Protein AF-A0A955QGV1-F1 (afdb_monomer)

Nearest PDB structures (foldseek):
  3va9-assembly1_A  TM=8.947E-01  e=7.843E-03  Rhodopseudomonas palustris CGA009
  8to0-assembly1_F  TM=2.817E-01  e=9.778E-01  Mus musculus
  8to0-assembly1_z3  TM=2.304E-01  e=1.137E+00  Mus musculus
  8to0-assembly1_E  TM=3.530E-01  e=5.137E+00  Mus musculus
  8snb-assembly1_8F  TM=2.969E-01  e=8.491E+00  Strongylocentrotus purpuratus

Structure (mmCIF, N/CA/C/O backbone):
data_AF-A0A955QGV1-F1
#
_entry.id   AF-A0A955QGV1-F1
#
loop_
_atom_site.group_PDB
_atom_site.id
_atom_site.type_symbol
_atom_site.label_atom_id
_atom_site.label_alt_id
_atom_site.label_comp_id
_atom_site.label_asym_id
_atom_site.label_entity_id
_atom_site.label_seq_id
_atom_site.pdbx_PDB_ins_code
_atom_site.Cartn_x
_atom_site.Cartn_y
_atom_site.Cartn_z
_atom_site.occupancy
_atom_site.B_iso_or_equiv
_atom_site.auth_seq_id
_atom_site.auth_comp_id
_atom_site.auth_asym_id
_atom_site.auth_atom_id
_atom_site.pdbx_PDB_model_num
ATOM 1 N N . ALA A 1 1 ? 1.843 -9.728 0.832 1.00 78.94 1 ALA A N 1
ATOM 2 C CA . ALA A 1 1 ? 1.983 -9.084 2.154 1.00 78.94 1 ALA A CA 1
ATOM 3 C C . ALA A 1 1 ? 0.860 -8.073 2.409 1.00 78.94 1 ALA A C 1
ATOM 5 O O . ALA A 1 1 ? 0.131 -8.266 3.372 1.00 78.94 1 ALA A O 1
ATOM 6 N N . SER A 1 2 ? 0.628 -7.082 1.535 1.00 84.12 2 SER A N 1
ATOM 7 C CA . SER A 1 2 ? -0.464 -6.095 1.687 1.00 84.12 2 SER A CA 1
ATOM 8 C C . SER A 1 2 ? -1.859 -6.716 1.843 1.00 84.12 2 SER A C 1
ATOM 10 O O . SER A 1 2 ? -2.590 -6.385 2.773 1.00 84.12 2 SER A O 1
ATOM 12 N N . ALA A 1 3 ? -2.208 -7.696 1.001 1.00 88.38 3 ALA A N 1
ATOM 13 C CA . ALA A 1 3 ? -3.493 -8.398 1.098 1.00 88.38 3 ALA A CA 1
ATOM 14 C C . ALA A 1 3 ? -3.674 -9.148 2.434 1.00 88.38 3 ALA A C 1
ATOM 16 O O . ALA A 1 3 ? -4.762 -9.161 3.006 1.00 88.38 3 ALA A O 1
ATOM 17 N N . GLU A 1 4 ? -2.602 -9.749 2.958 1.00 90.19 4 GLU A N 1
ATOM 18 C CA . GLU A 1 4 ? -2.628 -10.417 4.261 1.00 90.19 4 GLU A CA 1
ATOM 19 C C . GLU A 1 4 ? -2.766 -9.406 5.402 1.00 90.19 4 GLU A C 1
ATOM 21 O O . GLU A 1 4 ? -3.564 -9.626 6.309 1.00 90.19 4 GLU A O 1
ATOM 26 N N . PHE A 1 5 ? -2.060 -8.275 5.328 1.00 92.50 5 PHE A N 1
ATOM 27 C CA . PHE A 1 5 ? -2.192 -7.179 6.287 1.00 92.50 5 PHE A CA 1
ATOM 28 C C . PHE A 1 5 ? -3.640 -6.696 6.365 1.00 92.50 5 PHE A C 1
ATOM 30 O O . PHE A 1 5 ? -4.223 -6.641 7.447 1.00 92.50 5 PHE A O 1
ATOM 37 N N . MET A 1 6 ? -4.260 -6.451 5.211 1.00 95.06 6 MET A N 1
ATOM 38 C CA . MET A 1 6 ? -5.657 -6.033 5.133 1.00 95.06 6 MET A CA 1
ATOM 39 C C . MET A 1 6 ? -6.623 -7.085 5.675 1.00 95.06 6 MET A C 1
ATOM 41 O O . MET A 1 6 ? -7.583 -6.731 6.357 1.00 95.06 6 MET A O 1
ATOM 45 N N . ARG A 1 7 ? -6.361 -8.374 5.432 1.00 96.69 7 ARG A N 1
ATOM 46 C CA . ARG A 1 7 ? -7.146 -9.465 6.024 1.00 96.69 7 ARG A CA 1
ATOM 47 C C . ARG A 1 7 ? -7.083 -9.437 7.552 1.00 96.69 7 ARG A C 1
ATOM 49 O O . ARG A 1 7 ? -8.121 -9.537 8.190 1.00 96.69 7 ARG A O 1
ATOM 56 N N . LEU A 1 8 ? -5.902 -9.225 8.134 1.00 96.62 8 LEU A N 1
ATOM 57 C CA . LEU A 1 8 ? -5.743 -9.125 9.589 1.00 96.62 8 LEU A CA 1
ATOM 58 C C . LEU A 1 8 ? -6.475 -7.905 10.168 1.00 96.62 8 LEU A C 1
ATOM 60 O O . LEU A 1 8 ? -7.110 -8.016 11.212 1.00 96.62 8 LEU A O 1
ATOM 64 N N . VAL A 1 9 ? -6.445 -6.753 9.489 1.00 96.25 9 VAL A N 1
ATOM 65 C CA . VAL A 1 9 ? -7.228 -5.573 9.908 1.00 96.25 9 VAL A CA 1
ATOM 66 C C . VAL A 1 9 ? -8.735 -5.867 9.862 1.00 96.25 9 VAL A C 1
ATOM 68 O O . VAL A 1 9 ? -9.476 -5.461 10.757 1.00 96.25 9 VAL A O 1
ATOM 71 N N . VAL A 1 10 ? -9.200 -6.619 8.862 1.00 96.00 10 VAL A N 1
ATOM 72 C CA . VAL A 1 10 ? -10.597 -7.075 8.788 1.00 96.00 10 VAL A CA 1
ATOM 73 C C . VAL A 1 10 ? -10.930 -8.052 9.918 1.00 96.00 10 VAL A C 1
ATOM 75 O O . VAL A 1 10 ? -12.001 -7.927 10.511 1.00 96.00 10 VAL A O 1
ATOM 78 N N . ASP A 1 11 ? -10.031 -8.974 10.263 1.00 96.38 11 ASP A N 1
ATOM 79 C CA . ASP A 1 11 ? -10.205 -9.903 11.390 1.00 96.38 11 ASP A CA 1
ATOM 80 C C . ASP A 1 11 ? -10.347 -9.143 12.728 1.00 96.38 11 ASP A C 1
ATOM 82 O O . ASP A 1 11 ? -11.159 -9.526 13.574 1.00 96.38 11 ASP A O 1
ATOM 86 N N . LEU A 1 12 ? -9.641 -8.013 12.898 1.00 96.00 12 LEU A N 1
ATOM 87 C CA . LEU A 1 12 ? -9.836 -7.109 14.040 1.00 96.00 12 LEU A CA 1
ATOM 88 C C . LEU A 1 12 ? -11.245 -6.487 14.049 1.00 96.00 12 LEU A C 1
ATOM 90 O O . LEU A 1 12 ? -11.947 -6.529 15.058 1.00 96.00 12 LEU A O 1
ATOM 94 N N . GLU A 1 13 ? -11.693 -5.902 12.938 1.00 94.19 13 GLU A N 1
ATOM 95 C CA . GLU A 1 13 ? -13.007 -5.243 12.879 1.00 94.19 13 GLU A CA 1
ATOM 96 C C . GLU A 1 13 ? -14.161 -6.243 13.055 1.00 94.19 13 GLU A C 1
ATOM 98 O O . GLU A 1 13 ? -15.102 -5.999 13.815 1.00 94.19 13 GLU A O 1
ATOM 103 N N . THR A 1 14 ? -14.086 -7.380 12.365 1.00 93.56 14 THR A N 1
ATOM 104 C CA . THR A 1 14 ? -15.134 -8.408 12.373 1.00 93.56 14 THR A CA 1
ATOM 105 C C . THR A 1 14 ? -15.192 -9.157 13.699 1.00 93.56 14 THR A C 1
ATOM 107 O O . THR A 1 14 ? -16.289 -9.345 14.226 1.00 93.56 14 THR A O 1
ATOM 110 N N . GLY A 1 15 ? -14.043 -9.509 14.288 1.00 95.81 15 GLY A N 1
ATOM 111 C CA . GLY A 1 15 ? -13.985 -10.129 15.612 1.00 95.81 15 GLY A CA 1
ATOM 112 C C . GLY A 1 15 ? -14.560 -9.225 16.703 1.00 95.81 15 GLY A C 1
ATOM 113 O O . GLY A 1 15 ? -15.372 -9.665 17.517 1.00 95.81 15 GLY A O 1
ATOM 114 N N . PHE A 1 16 ? -14.224 -7.931 16.662 1.00 96.62 16 PHE A N 1
ATOM 115 C CA . PHE A 1 16 ? -14.800 -6.936 17.566 1.00 96.62 16 PHE A CA 1
ATOM 116 C C . PHE A 1 16 ? -16.327 -6.861 17.439 1.00 96.62 16 PHE A C 1
ATOM 118 O O . PHE A 1 16 ? -17.032 -7.028 18.432 1.00 96.62 16 PHE A O 1
ATOM 125 N N . ARG A 1 17 ? -16.858 -6.667 16.224 1.00 95.44 17 ARG A N 1
ATOM 126 C CA . ARG A 1 17 ? -18.314 -6.580 16.009 1.00 95.44 17 ARG A CA 1
ATOM 127 C C . ARG A 1 17 ? -19.035 -7.859 16.425 1.00 95.44 17 ARG A C 1
ATOM 129 O O . ARG A 1 17 ? -20.074 -7.779 17.073 1.00 95.44 17 ARG A O 1
ATOM 136 N N . GLY A 1 18 ? -18.480 -9.025 16.093 1.00 95.88 18 GLY A N 1
ATOM 137 C CA . GLY A 1 18 ? -19.035 -10.315 16.499 1.00 95.88 18 GLY A CA 1
ATOM 138 C C . GLY A 1 18 ? -19.136 -10.442 18.018 1.00 95.88 18 GLY A C 1
ATOM 139 O O . GLY A 1 18 ? -20.173 -10.861 18.531 1.00 95.88 18 GLY A O 1
ATOM 140 N N . PHE A 1 19 ? -18.103 -10.012 18.746 1.00 97.75 19 PHE A N 1
ATOM 141 C CA . PHE A 1 19 ? -18.115 -9.996 20.207 1.00 97.75 19 PHE A CA 1
ATOM 142 C C . PHE A 1 19 ? -19.136 -9.008 20.776 1.00 97.75 19 PHE A C 1
ATOM 144 O O . PHE A 1 19 ? -19.919 -9.398 21.636 1.00 97.75 19 PHE A O 1
ATOM 151 N N . VAL A 1 20 ? -19.187 -7.768 20.281 1.00 96.44 20 VAL A N 1
ATOM 152 C CA . VAL A 1 20 ? -20.149 -6.762 20.770 1.00 96.44 20 VAL A CA 1
ATOM 153 C C . VAL A 1 20 ? -21.596 -7.222 20.561 1.00 96.44 20 VAL A C 1
ATOM 155 O O . VAL A 1 20 ? -22.419 -7.081 21.462 1.00 96.44 20 VAL A O 1
ATOM 158 N N . LEU A 1 21 ? -21.902 -7.826 19.407 1.00 94.69 21 LEU A N 1
ATOM 159 C CA . LEU A 1 21 ? -23.256 -8.276 19.066 1.00 94.69 21 LEU A CA 1
ATOM 160 C C . LEU A 1 21 ? -23.708 -9.509 19.855 1.00 94.69 21 LEU A C 1
ATOM 162 O O . LEU A 1 21 ? -24.879 -9.624 20.206 1.00 94.69 21 LEU A O 1
ATOM 166 N N . THR A 1 22 ? -22.803 -10.454 20.103 1.00 95.00 22 THR A N 1
ATOM 167 C CA . THR A 1 22 ? -23.165 -11.764 20.674 1.00 95.00 22 THR A CA 1
ATOM 168 C C . THR A 1 22 ? -22.794 -11.911 22.143 1.00 95.00 22 THR A C 1
ATOM 170 O O . THR A 1 22 ? -23.269 -12.835 22.799 1.00 95.00 22 THR A O 1
ATOM 173 N N . LYS A 1 23 ? -21.900 -11.052 22.650 1.00 93.75 23 LYS A N 1
ATOM 174 C CA . LYS A 1 23 ? -21.210 -11.181 23.945 1.00 93.75 23 LYS A CA 1
ATOM 175 C C . LYS A 1 23 ? -20.450 -12.507 24.111 1.00 93.75 23 LYS A C 1
ATOM 177 O O . LYS A 1 23 ? -20.028 -12.853 25.211 1.00 93.75 23 LYS A O 1
ATOM 182 N N . GLY A 1 24 ? -20.254 -13.251 23.019 1.00 93.69 24 GLY A N 1
ATOM 183 C CA . GLY A 1 24 ? -19.582 -14.542 23.009 1.00 93.69 24 GLY A CA 1
ATOM 184 C C . GLY A 1 24 ? -18.062 -14.379 22.908 1.00 93.69 24 GLY A C 1
ATOM 185 O O . GLY A 1 24 ? -17.581 -13.889 21.882 1.00 93.69 24 GLY A O 1
ATOM 186 N N . PRO A 1 25 ? -17.266 -14.811 23.902 1.00 92.75 25 PRO A N 1
ATOM 187 C CA . PRO A 1 25 ? -15.810 -14.645 23.884 1.00 92.75 25 PRO A CA 1
ATOM 188 C C . PRO A 1 25 ? -15.125 -15.380 22.721 1.00 92.75 25 PRO A C 1
ATOM 190 O O . PRO A 1 25 ? -14.043 -14.979 22.299 1.00 92.75 25 PRO A O 1
ATOM 193 N N . GLN A 1 26 ? -15.758 -16.404 22.141 1.00 94.75 26 GLN A N 1
ATOM 194 C CA . GLN A 1 26 ? -15.264 -17.093 20.947 1.00 94.75 26 GLN A CA 1
ATOM 195 C C . GLN A 1 26 ? -15.109 -16.163 19.734 1.00 94.75 26 GLN A C 1
ATOM 197 O O . GLN A 1 26 ? -14.217 -16.368 18.915 1.00 94.75 26 GLN A O 1
ATOM 202 N N . PHE A 1 27 ? -15.914 -15.100 19.640 1.00 93.94 27 PHE A N 1
ATOM 203 C CA . PHE A 1 27 ? -15.815 -14.132 18.546 1.00 93.94 27 PHE A CA 1
ATOM 204 C C . PHE A 1 27 ? -14.587 -13.215 18.668 1.00 93.94 27 PHE A C 1
ATOM 206 O O . PHE A 1 27 ? -14.198 -12.590 17.685 1.00 93.94 27 PHE A O 1
ATOM 213 N N . LEU A 1 28 ? -13.912 -13.190 19.827 1.00 96.62 28 LEU A N 1
ATOM 214 C CA . LEU A 1 28 ? -12.640 -12.482 20.003 1.00 96.62 28 LEU A CA 1
ATOM 215 C C . LEU A 1 28 ? -11.420 -13.271 19.513 1.00 96.62 28 LEU A C 1
ATOM 217 O O . LEU A 1 28 ? -10.345 -12.686 19.405 1.00 96.62 28 LEU A O 1
ATOM 221 N N . GLN A 1 29 ? -11.547 -14.560 19.184 1.00 96.00 29 GLN A N 1
ATOM 222 C CA . GLN A 1 29 ? -10.430 -15.355 18.659 1.00 96.00 29 GLN A CA 1
ATOM 223 C C . GLN A 1 29 ? -9.744 -14.723 17.429 1.00 96.00 29 GLN A C 1
ATOM 225 O O . GLN A 1 29 ? -8.523 -14.550 17.479 1.00 96.00 29 GLN A O 1
ATOM 230 N N . PRO A 1 30 ? -10.463 -14.328 16.352 1.00 94.81 30 PRO A N 1
ATOM 231 C CA . PRO A 1 30 ? -9.835 -13.663 15.207 1.00 94.81 30 PRO A CA 1
ATOM 232 C C . PRO A 1 30 ? -9.177 -12.332 15.595 1.00 94.81 30 PRO A C 1
ATOM 234 O O . PRO A 1 30 ? -8.057 -12.060 15.166 1.00 94.81 30 PRO A O 1
ATOM 237 N N . TYR A 1 31 ? -9.809 -11.554 16.480 1.00 96.44 31 TYR A N 1
ATOM 238 C CA . TYR A 1 31 ? -9.256 -10.294 16.983 1.00 96.44 31 TYR A CA 1
ATOM 239 C C . TYR A 1 31 ? -7.911 -10.510 17.697 1.00 96.44 31 TYR A C 1
ATOM 241 O O . TYR A 1 31 ? -6.905 -9.879 17.373 1.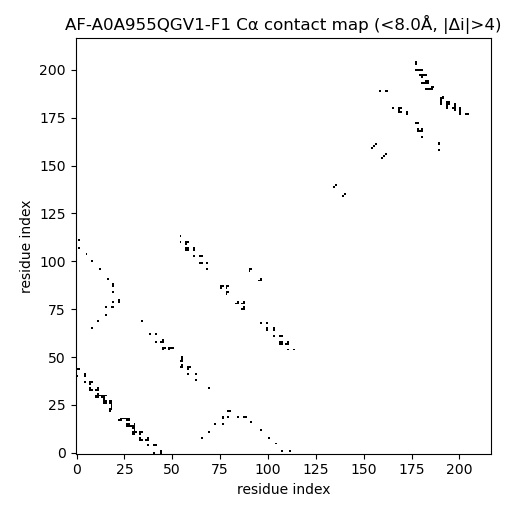00 96.44 31 TYR A O 1
ATOM 249 N N . GLN A 1 32 ? -7.868 -11.452 18.641 1.00 96.19 32 GLN A N 1
ATOM 250 C CA . GLN A 1 32 ? -6.671 -11.766 19.423 1.00 96.19 32 GLN A CA 1
ATOM 251 C C . GLN A 1 32 ? -5.546 -12.332 18.549 1.00 96.19 32 GLN A C 1
ATOM 253 O O . GLN A 1 32 ? -4.389 -11.939 18.702 1.00 96.19 32 GLN A O 1
ATOM 258 N N . ALA A 1 33 ? -5.881 -13.212 17.601 1.00 95.00 33 ALA A N 1
ATOM 259 C CA . ALA A 1 33 ? -4.913 -13.783 16.669 1.00 95.00 33 ALA A CA 1
ATOM 260 C C . ALA A 1 33 ? -4.315 -12.726 15.723 1.00 95.00 33 ALA A C 1
ATOM 262 O O . ALA A 1 33 ? -3.128 -12.798 15.387 1.00 95.00 33 ALA A O 1
ATOM 263 N N . ALA A 1 34 ? -5.112 -11.737 15.307 1.00 95.88 34 ALA A N 1
ATOM 264 C CA . ALA A 1 34 ? -4.676 -10.678 14.404 1.00 95.88 34 ALA A CA 1
ATOM 265 C C . ALA A 1 34 ? -3.832 -9.598 15.096 1.00 95.88 34 ALA A C 1
ATOM 267 O O . ALA A 1 34 ? -2.902 -9.074 14.481 1.00 95.88 34 ALA A O 1
ATOM 268 N N . LYS A 1 35 ? -4.097 -9.309 16.377 1.00 94.81 35 LYS A N 1
ATOM 269 C CA . LYS A 1 35 ? -3.519 -8.186 17.137 1.00 94.81 35 LYS A CA 1
ATOM 270 C C . LYS A 1 35 ? -1.996 -8.067 17.035 1.00 94.81 35 LYS A C 1
ATOM 272 O O . LYS A 1 35 ? -1.465 -6.999 16.749 1.00 94.81 35 LYS A O 1
ATOM 277 N N . HIS A 1 36 ? -1.278 -9.167 17.244 1.00 93.75 36 HIS A N 1
ATOM 278 C CA . HIS A 1 36 ? 0.185 -9.161 17.156 1.00 93.75 36 HIS A CA 1
ATOM 279 C C . HIS A 1 36 ? 0.687 -9.288 15.717 1.00 93.75 36 HIS A C 1
ATOM 281 O O . HIS A 1 36 ? 1.666 -8.641 15.341 1.00 93.75 36 HIS A O 1
ATOM 287 N N . ARG A 1 37 ? -0.000 -10.089 14.895 1.00 95.69 37 ARG A N 1
ATOM 288 C CA . ARG A 1 37 ? 0.407 -10.360 13.512 1.00 95.69 37 ARG A CA 1
ATOM 289 C C . ARG A 1 37 ? 0.327 -9.116 12.635 1.00 95.69 37 ARG A C 1
ATOM 291 O O . ARG A 1 37 ? 1.224 -8.902 11.827 1.00 95.69 37 ARG A O 1
ATOM 298 N N . VAL A 1 38 ? -0.698 -8.280 12.812 1.00 95.94 38 VAL A N 1
ATOM 299 C CA . VAL A 1 38 ? -0.868 -7.061 12.008 1.00 95.94 38 VAL A CA 1
ATOM 300 C C . VAL A 1 38 ? 0.275 -6.072 12.253 1.00 95.94 38 VAL A C 1
ATOM 302 O O . VAL A 1 38 ? 0.811 -5.503 11.306 1.00 95.94 38 VAL A O 1
ATOM 305 N N . LEU A 1 39 ? 0.726 -5.934 13.506 1.00 95.56 39 LEU A N 1
ATOM 306 C CA . LEU A 1 39 ? 1.837 -5.050 13.865 1.00 95.56 39 LEU A CA 1
ATOM 307 C C . LEU A 1 39 ? 3.171 -5.572 13.323 1.00 95.56 39 LEU A C 1
ATOM 309 O O . LEU A 1 39 ? 3.960 -4.800 12.777 1.00 95.56 39 LEU A O 1
ATOM 313 N N . GLN A 1 40 ? 3.411 -6.882 13.436 1.00 95.50 40 GLN A N 1
ATOM 314 C CA . GLN A 1 40 ? 4.601 -7.526 12.875 1.00 95.50 40 GLN A CA 1
ATOM 315 C C . GLN A 1 40 ? 4.661 -7.351 11.357 1.00 95.50 40 GLN A C 1
ATOM 317 O O . GLN A 1 40 ? 5.667 -6.876 10.835 1.00 95.50 40 GLN A O 1
ATOM 322 N N . LEU A 1 41 ? 3.566 -7.659 10.660 1.00 92.50 41 LEU A N 1
ATOM 323 C CA . LEU A 1 41 ? 3.498 -7.549 9.209 1.00 92.50 41 LEU A CA 1
ATOM 324 C C . LEU A 1 41 ? 3.609 -6.094 8.735 1.00 92.50 41 LEU A C 1
ATOM 326 O O . LEU A 1 41 ? 4.308 -5.831 7.761 1.00 92.50 41 LEU A O 1
ATOM 330 N N . GLY A 1 42 ? 3.000 -5.143 9.451 1.00 92.25 42 GLY A N 1
ATOM 331 C CA . GLY A 1 42 ? 3.167 -3.713 9.176 1.00 92.25 42 GLY A CA 1
ATOM 332 C C . GLY A 1 42 ? 4.623 -3.253 9.318 1.00 92.25 42 GLY A C 1
ATOM 333 O O . GLY A 1 42 ? 5.121 -2.507 8.480 1.00 92.25 42 GLY A O 1
ATOM 334 N N . ASN A 1 43 ? 5.349 -3.750 10.327 1.00 94.88 43 ASN A N 1
ATOM 335 C CA . ASN A 1 43 ? 6.776 -3.454 10.484 1.00 94.88 43 ASN A CA 1
ATOM 336 C C . ASN A 1 43 ? 7.616 -4.063 9.354 1.00 94.88 43 ASN A C 1
ATOM 338 O O . ASN A 1 43 ? 8.526 -3.402 8.854 1.00 94.88 43 ASN A O 1
ATOM 342 N N . SER A 1 44 ? 7.303 -5.289 8.927 1.00 90.19 44 SER A N 1
ATOM 343 C CA . SER A 1 44 ? 7.959 -5.924 7.780 1.00 90.19 44 SER A CA 1
ATOM 344 C C . SER A 1 44 ? 7.723 -5.147 6.484 1.00 90.19 44 SER A C 1
ATOM 346 O O . SER A 1 44 ? 8.679 -4.893 5.754 1.00 90.19 44 SER A O 1
ATOM 348 N N . LEU A 1 45 ? 6.483 -4.720 6.223 1.00 87.94 45 LEU A N 1
ATOM 349 C CA . LEU A 1 45 ? 6.134 -3.891 5.067 1.00 87.94 45 LEU A CA 1
ATOM 350 C C . LEU A 1 45 ? 6.873 -2.549 5.100 1.00 87.94 45 LEU A C 1
ATOM 352 O O . LEU A 1 45 ? 7.503 -2.182 4.114 1.00 87.94 45 LEU A O 1
ATOM 356 N N . LYS A 1 46 ? 6.902 -1.866 6.252 1.00 90.00 46 LYS A N 1
ATOM 357 C CA . LYS A 1 46 ? 7.650 -0.610 6.424 1.00 90.00 46 LYS A CA 1
ATOM 358 C C . LYS A 1 46 ? 9.147 -0.782 6.161 1.00 90.00 46 LYS A C 1
ATOM 360 O O . LYS A 1 46 ? 9.764 0.072 5.534 1.00 90.00 46 LYS A O 1
ATOM 365 N N . HIS A 1 47 ? 9.737 -1.878 6.639 1.00 87.38 47 HIS A N 1
ATOM 366 C CA . HIS A 1 47 ? 11.153 -2.168 6.421 1.00 87.38 47 HIS A CA 1
ATOM 367 C C . HIS A 1 47 ? 11.462 -2.478 4.948 1.00 87.38 47 HIS A C 1
ATOM 369 O O . HIS A 1 47 ? 12.530 -2.108 4.463 1.00 87.38 47 HIS A O 1
ATOM 375 N N . LEU A 1 48 ? 10.543 -3.132 4.228 1.00 85.62 48 LEU A N 1
ATOM 376 C CA . LEU A 1 48 ? 10.699 -3.427 2.800 1.00 85.62 48 LEU A CA 1
ATOM 377 C C . LEU A 1 48 ? 10.810 -2.148 1.959 1.00 85.62 48 LEU A C 1
ATOM 379 O O . LEU A 1 48 ? 11.563 -2.112 0.992 1.00 85.62 48 LEU A O 1
ATOM 383 N N . VAL A 1 49 ? 10.113 -1.090 2.372 1.00 86.81 49 VAL A N 1
ATOM 384 C CA . VAL A 1 49 ? 10.053 0.195 1.661 1.00 86.81 49 VAL A CA 1
ATOM 385 C C . VAL A 1 49 ? 10.905 1.286 2.312 1.00 86.81 49 VAL A C 1
ATOM 387 O O . VAL A 1 49 ? 10.698 2.470 2.057 1.00 86.81 49 VAL A O 1
ATOM 390 N N . LYS A 1 50 ? 11.867 0.917 3.168 1.00 87.12 50 LYS A N 1
ATOM 391 C CA . LYS A 1 50 ? 12.651 1.866 3.981 1.00 87.12 50 LYS A CA 1
ATOM 392 C C . LYS A 1 50 ? 13.333 2.974 3.162 1.00 87.12 50 LYS A C 1
ATOM 394 O O . LYS A 1 50 ? 13.442 4.098 3.645 1.00 87.12 50 LYS A O 1
ATOM 399 N N . ASP A 1 51 ? 13.738 2.660 1.931 1.00 83.50 51 ASP A N 1
ATOM 400 C CA . ASP A 1 51 ? 14.455 3.565 1.026 1.00 83.50 51 ASP A CA 1
ATOM 401 C C . ASP A 1 51 ? 13.502 4.341 0.088 1.00 83.50 51 ASP A C 1
ATOM 403 O O . ASP A 1 51 ? 13.932 5.226 -0.650 1.00 83.50 51 ASP A O 1
ATOM 407 N N . VAL A 1 52 ? 12.195 4.048 0.130 1.00 84.44 52 VAL A N 1
ATOM 408 C CA . VAL A 1 52 ? 11.154 4.688 -0.686 1.00 84.44 52 VAL A CA 1
ATOM 409 C C . VAL A 1 52 ? 10.301 5.587 0.208 1.00 84.44 52 VAL A C 1
ATOM 411 O O . VAL A 1 52 ? 9.294 5.171 0.779 1.00 84.44 52 VAL A O 1
ATOM 414 N N . GLU A 1 53 ? 10.719 6.848 0.337 1.00 90.50 53 GLU A N 1
ATOM 415 C CA . GLU A 1 53 ? 10.165 7.815 1.299 1.00 90.50 53 GLU A CA 1
ATOM 416 C C . GLU A 1 53 ? 8.625 7.921 1.294 1.00 90.50 53 GLU A C 1
ATOM 418 O O . GLU A 1 53 ? 8.038 7.802 2.375 1.00 90.50 53 GLU A O 1
ATOM 423 N N . PRO A 1 54 ? 7.942 8.035 0.132 1.00 88.38 54 PRO A N 1
ATOM 424 C CA . PRO A 1 54 ? 6.481 8.108 0.099 1.00 88.38 54 PRO A CA 1
ATOM 425 C C . PRO A 1 54 ? 5.793 6.830 0.606 1.00 88.38 54 PRO A C 1
ATOM 427 O O . PRO A 1 54 ? 4.824 6.918 1.359 1.00 88.38 54 PRO A O 1
ATOM 430 N N . GLN A 1 55 ? 6.310 5.646 0.253 1.00 86.31 55 GLN A N 1
ATOM 431 C CA . GLN A 1 55 ? 5.755 4.360 0.701 1.00 86.31 55 GLN A CA 1
ATOM 432 C C . GLN A 1 55 ? 5.986 4.146 2.197 1.00 86.31 55 GLN A C 1
ATOM 434 O O . GLN A 1 55 ? 5.099 3.660 2.901 1.00 86.31 55 GLN A O 1
ATOM 439 N N . ARG A 1 56 ? 7.156 4.553 2.706 1.00 91.44 56 ARG A N 1
ATOM 440 C CA . ARG A 1 56 ? 7.466 4.499 4.138 1.00 91.44 56 ARG A CA 1
ATOM 441 C C . ARG A 1 56 ? 6.495 5.357 4.949 1.00 91.44 56 ARG A C 1
ATOM 443 O O . ARG A 1 56 ? 5.943 4.857 5.924 1.00 91.44 56 ARG A O 1
ATOM 450 N N . LYS A 1 57 ? 6.237 6.600 4.522 1.00 93.12 57 LYS A N 1
ATOM 451 C CA . LYS A 1 57 ? 5.262 7.498 5.167 1.00 93.12 57 LYS A CA 1
ATOM 452 C C . LYS A 1 57 ? 3.835 6.955 5.136 1.00 93.12 57 LYS A C 1
ATOM 454 O O . LYS A 1 57 ? 3.144 7.020 6.149 1.00 93.12 57 LYS A O 1
ATOM 459 N N . LEU A 1 58 ? 3.396 6.407 3.998 1.00 91.81 58 LEU A N 1
ATOM 460 C CA . LEU A 1 58 ? 2.086 5.753 3.896 1.00 91.81 58 LEU A CA 1
ATOM 461 C C . LEU A 1 58 ? 1.969 4.617 4.915 1.00 91.81 58 LEU A C 1
ATOM 463 O O . LEU A 1 58 ? 0.989 4.543 5.651 1.00 91.81 58 LEU A O 1
ATOM 467 N N . MET A 1 59 ? 2.995 3.770 5.012 1.00 94.12 59 MET A N 1
ATOM 468 C CA . MET A 1 59 ? 2.975 2.663 5.959 1.00 94.12 59 MET A CA 1
ATOM 469 C C . MET A 1 59 ? 3.031 3.135 7.422 1.00 94.12 59 MET A C 1
ATOM 471 O O . MET A 1 59 ? 2.348 2.558 8.263 1.00 94.12 59 MET A O 1
ATOM 475 N N . GLU A 1 60 ? 3.785 4.192 7.740 1.00 95.75 60 GLU A N 1
ATOM 476 C CA . GLU A 1 60 ? 3.782 4.822 9.071 1.00 95.75 60 GLU A CA 1
ATOM 477 C C . GLU A 1 60 ? 2.371 5.302 9.458 1.00 95.75 60 GLU A C 1
ATOM 479 O O . GLU A 1 60 ? 1.865 4.909 10.511 1.00 95.75 60 GLU A O 1
ATOM 484 N N . SER A 1 61 ? 1.691 6.033 8.568 1.00 96.69 61 SER A N 1
ATOM 485 C CA . SER A 1 61 ? 0.304 6.488 8.769 1.00 96.69 61 SER A CA 1
ATOM 486 C C . SER A 1 61 ? -0.669 5.323 8.988 1.00 96.69 61 SER A C 1
ATOM 488 O O . SER A 1 61 ? -1.440 5.308 9.953 1.00 96.69 61 SER A O 1
ATOM 490 N N . VAL A 1 62 ? -0.602 4.290 8.145 1.00 96.38 62 VAL A N 1
ATOM 491 C CA . VAL A 1 62 ? -1.453 3.102 8.287 1.00 96.38 62 VAL A CA 1
ATOM 492 C C . VAL A 1 62 ? -1.211 2.405 9.628 1.00 96.38 62 VAL A C 1
ATOM 494 O O . VAL A 1 62 ? -2.171 1.997 10.287 1.00 96.38 62 VAL A O 1
ATOM 497 N N . GLN A 1 63 ? 0.046 2.274 10.065 1.00 96.00 63 GLN A N 1
ATOM 498 C CA . GLN A 1 63 ? 0.369 1.670 11.359 1.00 96.00 63 GLN A CA 1
ATOM 499 C C . GLN A 1 63 ? -0.227 2.470 12.522 1.00 96.00 63 GLN A C 1
ATOM 501 O O . GLN A 1 63 ? -0.832 1.874 13.413 1.00 96.00 63 GLN A O 1
ATOM 506 N N . GLU A 1 64 ? -0.116 3.798 12.502 1.00 97.38 64 GLU A N 1
ATOM 507 C CA . GLU A 1 64 ? -0.721 4.667 13.518 1.00 97.38 64 GLU A CA 1
ATOM 508 C C . GLU A 1 64 ? -2.244 4.495 13.579 1.00 97.38 64 GLU A C 1
ATOM 510 O O . GLU A 1 64 ? -2.820 4.358 14.664 1.00 97.38 64 GLU A O 1
ATOM 515 N N . ARG A 1 65 ? -2.911 4.418 12.420 1.00 97.19 65 ARG A N 1
ATOM 516 C CA . ARG A 1 65 ? -4.361 4.183 12.347 1.00 97.19 65 ARG A CA 1
ATOM 517 C C . ARG A 1 65 ? -4.762 2.813 12.879 1.00 97.19 65 ARG A C 1
ATOM 519 O O . ARG A 1 65 ? -5.765 2.722 13.582 1.00 97.19 65 ARG A O 1
ATOM 526 N N . VAL A 1 66 ? -3.999 1.762 12.575 1.00 97.25 66 VAL A N 1
ATOM 527 C CA . VAL A 1 66 ? -4.254 0.409 13.099 1.00 97.25 66 VAL A CA 1
ATOM 528 C C . VAL A 1 66 ? -4.052 0.361 14.613 1.00 97.25 66 VAL A C 1
ATOM 530 O O . VAL A 1 66 ? -4.878 -0.221 15.313 1.00 97.25 66 VAL A O 1
ATOM 533 N N . ILE A 1 67 ? -3.012 1.015 15.136 1.00 97.38 67 ILE A N 1
ATOM 534 C CA . ILE A 1 67 ? -2.773 1.114 16.583 1.00 97.38 67 ILE A CA 1
ATOM 535 C C . ILE A 1 67 ? -3.938 1.832 17.266 1.00 97.38 67 ILE A C 1
ATOM 537 O O . ILE A 1 67 ? -4.452 1.335 18.266 1.00 97.38 67 ILE A O 1
ATOM 541 N N . LYS A 1 68 ? -4.404 2.952 16.703 1.00 96.44 68 LYS A N 1
ATOM 542 C CA . LYS A 1 68 ? -5.577 3.671 17.214 1.00 96.44 68 LYS A CA 1
ATOM 543 C C . LYS A 1 68 ? -6.839 2.806 17.179 1.00 96.44 68 LYS A C 1
ATOM 545 O O . LYS A 1 68 ? -7.544 2.718 18.177 1.00 96.44 68 LYS A O 1
ATOM 550 N N . LEU A 1 69 ? -7.094 2.128 16.057 1.00 96.12 69 LEU A N 1
ATOM 551 C CA . LEU A 1 69 ? -8.230 1.218 15.895 1.00 96.12 69 LEU A CA 1
ATOM 552 C C . LEU A 1 69 ? -8.226 0.119 16.968 1.00 96.12 69 LEU A C 1
ATOM 554 O O . LEU A 1 69 ? -9.270 -0.190 17.536 1.00 96.12 69 LEU A O 1
ATOM 558 N N . MET A 1 70 ? -7.060 -0.470 17.239 1.00 97.25 70 MET A N 1
ATOM 559 C CA . MET A 1 70 ? -6.891 -1.488 18.275 1.00 97.25 70 MET A CA 1
ATOM 560 C C . MET A 1 70 ? -7.084 -0.915 19.679 1.00 97.25 70 MET A C 1
ATOM 562 O O . MET A 1 70 ? -7.784 -1.529 20.475 1.00 97.25 70 MET A O 1
ATOM 566 N N . ALA A 1 71 ? -6.512 0.253 19.976 1.00 97.12 71 ALA A N 1
ATOM 567 C CA . ALA A 1 71 ? -6.639 0.893 21.284 1.00 97.12 71 ALA A CA 1
ATOM 568 C C . ALA A 1 71 ? -8.104 1.216 21.623 1.00 97.12 71 ALA A C 1
ATOM 570 O O . ALA A 1 71 ? -8.575 0.850 22.700 1.00 97.12 71 ALA A O 1
ATOM 571 N N . ASP A 1 72 ? -8.840 1.811 20.676 1.00 95.81 72 ASP A N 1
ATOM 572 C CA . ASP A 1 72 ? -10.272 2.095 20.825 1.00 95.81 72 ASP A CA 1
ATOM 573 C C . ASP A 1 72 ? -11.057 0.802 21.123 1.00 95.81 72 ASP A C 1
ATOM 575 O O . ASP A 1 72 ? -11.885 0.745 22.032 1.00 95.81 72 ASP A O 1
ATOM 579 N N . LYS A 1 73 ? -10.787 -0.266 20.363 1.00 96.81 73 LYS A N 1
ATOM 580 C CA . LYS A 1 73 ? -11.502 -1.544 20.487 1.00 96.81 73 LYS A CA 1
ATOM 581 C C . LYS A 1 73 ? -11.147 -2.309 21.747 1.00 96.81 73 LYS A C 1
ATOM 583 O O . LYS A 1 73 ? -12.041 -2.895 22.344 1.00 96.81 73 LYS A O 1
ATOM 588 N N . ASP A 1 74 ? -9.883 -2.310 22.154 1.00 97.44 74 ASP A N 1
ATOM 589 C CA . ASP A 1 74 ? -9.438 -2.952 23.389 1.00 97.44 74 ASP A CA 1
ATOM 590 C C . ASP A 1 74 ? -10.179 -2.363 24.594 1.00 97.44 74 ASP A C 1
ATOM 592 O O . ASP A 1 74 ? -10.724 -3.114 25.401 1.00 97.44 74 ASP A O 1
ATOM 596 N N . GLN A 1 75 ? -10.273 -1.030 24.669 1.00 97.12 75 GLN A N 1
ATOM 597 C CA . GLN A 1 75 ? -11.026 -0.351 25.722 1.00 97.12 75 GLN A CA 1
ATOM 598 C C . GLN A 1 75 ? -12.502 -0.773 25.705 1.00 97.12 75 GLN A C 1
ATOM 600 O O . GLN A 1 75 ? -13.051 -1.160 26.734 1.00 97.12 75 GLN A O 1
ATOM 605 N N . LEU A 1 76 ? -13.144 -0.751 24.535 1.00 97.06 76 LEU A N 1
ATOM 606 C CA . LEU A 1 76 ? -14.557 -1.112 24.396 1.00 97.06 76 LEU A CA 1
ATOM 607 C C . LEU A 1 76 ? -14.830 -2.590 24.703 1.00 97.06 76 LEU A C 1
ATOM 609 O O . LEU A 1 76 ? -15.868 -2.914 25.274 1.00 97.06 76 LEU A O 1
ATOM 613 N N . ILE A 1 77 ? -13.907 -3.492 24.363 1.00 97.25 77 ILE A N 1
ATOM 614 C CA . ILE A 1 77 ? -14.016 -4.917 24.693 1.00 97.25 77 ILE A CA 1
ATO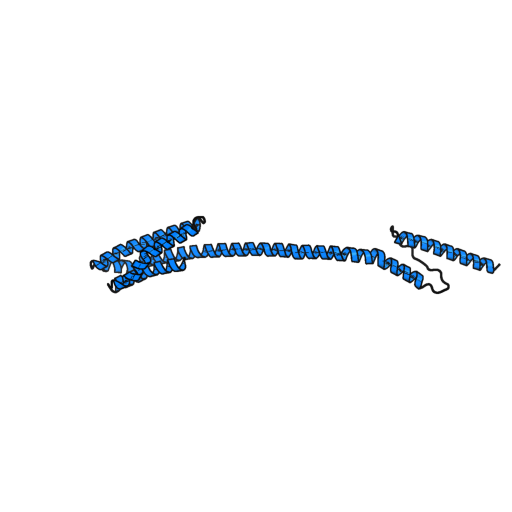M 615 C C . ILE A 1 77 ? -14.065 -5.106 26.210 1.00 97.25 77 ILE A C 1
ATOM 617 O O . ILE A 1 77 ? -14.907 -5.866 26.690 1.00 97.25 77 ILE A O 1
ATOM 621 N N . GLU A 1 78 ? -13.209 -4.418 26.968 1.00 97.12 78 GLU A N 1
ATOM 622 C CA . GLU A 1 78 ? -13.234 -4.499 28.433 1.00 97.12 78 GLU A CA 1
ATOM 623 C C . GLU A 1 78 ? -14.534 -3.922 29.010 1.00 97.12 78 GLU A C 1
ATOM 625 O O . GLU A 1 78 ? -15.181 -4.578 29.825 1.00 97.12 78 GLU A O 1
ATOM 630 N N . ARG A 1 79 ? -15.015 -2.781 28.499 1.00 96.69 79 ARG A N 1
ATOM 631 C CA . ARG A 1 79 ? -16.309 -2.203 28.916 1.00 96.69 79 ARG A CA 1
ATOM 632 C C . ARG A 1 79 ? -17.484 -3.152 28.669 1.00 96.69 79 ARG A C 1
ATOM 634 O O . ARG A 1 79 ? -18.335 -3.325 29.540 1.00 96.69 79 ARG A O 1
ATOM 641 N N . VAL A 1 80 ? -17.502 -3.845 27.528 1.00 96.50 80 VAL A N 1
ATOM 642 C CA . VAL A 1 80 ? -18.524 -4.860 27.220 1.00 96.50 80 VAL A CA 1
ATOM 643 C C . VAL A 1 80 ? -18.452 -6.041 28.192 1.00 96.50 80 VAL A C 1
ATOM 645 O O . VAL A 1 80 ? -19.502 -6.518 28.626 1.00 96.50 80 VAL A O 1
ATOM 648 N N . LYS A 1 81 ? -17.249 -6.496 28.577 1.00 95.06 81 LYS A N 1
ATOM 649 C CA . LYS A 1 81 ? -17.073 -7.557 29.591 1.00 95.06 81 LYS A CA 1
ATOM 650 C C . LYS A 1 81 ? -17.554 -7.129 30.979 1.00 95.06 81 LYS A C 1
ATOM 652 O O . LYS A 1 81 ? -18.085 -7.959 31.708 1.00 95.06 81 LYS A O 1
ATOM 657 N N . GLU A 1 82 ? -17.417 -5.850 31.321 1.00 95.50 82 GLU A N 1
ATOM 658 C CA . GLU A 1 82 ? -17.951 -5.250 32.554 1.00 95.50 82 GLU A CA 1
ATOM 659 C C . GLU A 1 82 ? -19.481 -5.055 32.524 1.00 95.50 82 GLU A C 1
ATOM 661 O O . GLU A 1 82 ? -20.067 -4.625 33.515 1.00 95.50 82 GLU A O 1
ATOM 666 N N . GLY A 1 83 ? -20.144 -5.357 31.402 1.00 93.56 83 GLY A N 1
ATOM 667 C CA . GLY A 1 83 ? -21.589 -5.194 31.217 1.00 93.56 83 GLY A CA 1
ATOM 668 C C . GLY A 1 83 ? -22.005 -3.869 30.568 1.00 93.56 83 GLY A C 1
ATOM 669 O O . GLY A 1 83 ? -23.166 -3.722 30.185 1.00 93.56 83 GLY A O 1
ATOM 670 N N . HIS A 1 84 ? -21.072 -2.941 30.348 1.00 94.25 84 HIS A N 1
ATOM 671 C CA . HIS A 1 84 ? -21.305 -1.632 29.730 1.00 94.25 84 HIS A CA 1
ATOM 672 C C . HIS A 1 84 ? -21.246 -1.731 28.193 1.00 94.25 84 HIS A C 1
ATOM 674 O O . HIS A 1 84 ? -20.267 -1.352 27.557 1.00 94.25 84 HIS A O 1
ATOM 680 N N . THR A 1 85 ? -22.287 -2.301 27.571 1.00 94.81 85 THR A N 1
ATOM 681 C CA . THR A 1 85 ? -22.315 -2.533 26.106 1.00 94.81 85 THR A CA 1
ATOM 682 C C . THR A 1 85 ? -22.660 -1.281 25.286 1.00 94.81 85 THR A C 1
ATOM 684 O O . THR A 1 85 ? -22.292 -1.207 24.118 1.00 94.81 85 THR A O 1
ATOM 687 N N . GLU A 1 86 ? -23.336 -0.301 25.887 1.00 95.25 86 GLU A N 1
ATOM 688 C CA . GLU A 1 86 ? -23.835 0.910 25.213 1.00 95.25 86 GLU A CA 1
ATOM 689 C C . GLU A 1 86 ? -22.712 1.695 24.516 1.00 95.25 86 GLU A C 1
ATOM 691 O O . GLU A 1 86 ? -22.802 1.955 23.323 1.00 95.25 86 GLU A O 1
ATOM 696 N N . GLU A 1 87 ? -21.575 1.907 25.189 1.00 95.25 87 GLU A N 1
ATOM 697 C CA . GLU A 1 87 ? -20.412 2.606 24.613 1.00 95.25 87 GLU A CA 1
ATOM 698 C C . GLU A 1 87 ? -19.873 1.935 23.334 1.00 95.25 87 GLU A C 1
ATOM 700 O O . GLU A 1 87 ? -19.412 2.602 22.403 1.00 95.25 87 GLU A O 1
ATOM 705 N N . ALA A 1 88 ? -19.915 0.600 23.274 1.00 95.38 88 ALA A N 1
ATOM 706 C CA . ALA A 1 88 ? -19.458 -0.149 22.109 1.00 95.38 88 ALA A CA 1
ATOM 707 C C . ALA A 1 88 ? -20.467 -0.093 20.955 1.00 95.38 88 ALA A C 1
ATOM 709 O O . ALA A 1 88 ? -20.054 -0.089 19.793 1.00 95.38 88 ALA A O 1
ATOM 710 N N . LEU A 1 89 ? -21.766 -0.028 21.260 1.00 95.44 89 LEU A N 1
ATOM 711 C CA . LEU A 1 89 ? -22.818 0.177 20.265 1.00 95.44 89 LEU A CA 1
ATOM 712 C C . LEU A 1 89 ? -22.744 1.592 19.691 1.00 95.44 89 LEU A C 1
ATOM 714 O O . LEU A 1 89 ? -22.653 1.723 18.474 1.00 95.44 89 LEU A O 1
ATOM 718 N N . ASP A 1 90 ? -22.612 2.616 20.536 1.00 96.12 90 ASP A N 1
ATOM 719 C CA . ASP A 1 90 ? -22.426 4.009 20.115 1.00 96.12 90 ASP A CA 1
ATOM 720 C C . ASP A 1 90 ? -21.209 4.168 19.198 1.00 96.12 90 ASP A C 1
ATOM 722 O O . ASP A 1 90 ? -21.241 4.885 18.197 1.00 96.12 90 ASP A O 1
ATOM 726 N N . TYR A 1 91 ? -20.106 3.476 19.504 1.00 96.00 91 TYR A N 1
ATOM 727 C CA . TYR A 1 91 ? -18.922 3.467 18.645 1.00 96.00 91 TYR A CA 1
ATOM 728 C C . TYR A 1 91 ? -19.205 2.877 17.254 1.00 96.00 91 TYR A C 1
ATOM 730 O O . TYR A 1 91 ? -18.678 3.373 16.250 1.00 96.00 91 TYR A O 1
ATOM 738 N N . ILE A 1 92 ? -19.997 1.802 17.193 1.00 94.81 92 ILE A N 1
ATOM 739 C CA . ILE A 1 92 ? -20.373 1.130 15.945 1.00 94.81 92 ILE A CA 1
ATOM 740 C C . ILE A 1 92 ? -21.352 1.993 15.145 1.00 94.81 92 ILE A C 1
ATOM 742 O O . ILE A 1 92 ? -21.152 2.148 13.939 1.00 94.81 92 ILE A O 1
ATOM 746 N N . GLU A 1 93 ? -22.364 2.559 15.801 1.00 94.56 93 GLU A N 1
ATOM 747 C CA . GLU A 1 93 ? -23.385 3.424 15.202 1.00 94.56 93 GLU A CA 1
ATOM 748 C C . GLU A 1 93 ? -22.791 4.732 14.679 1.00 94.56 93 GLU A C 1
ATOM 750 O O . GLU A 1 93 ? -23.108 5.156 13.571 1.00 94.56 93 GLU A O 1
ATOM 755 N N . ALA A 1 94 ? -21.836 5.318 15.406 1.00 95.25 94 ALA A N 1
ATOM 756 C CA . ALA A 1 94 ? -21.085 6.489 14.959 1.00 95.25 94 ALA A CA 1
ATOM 757 C C . ALA A 1 94 ? -20.066 6.184 13.840 1.00 95.25 94 ALA A C 1
ATOM 759 O O . ALA A 1 94 ? -19.292 7.061 13.457 1.00 95.25 94 ALA A O 1
ATOM 760 N N . GLU A 1 95 ? -20.004 4.941 13.350 1.00 93.44 95 GLU A N 1
ATOM 761 C CA . GLU A 1 95 ? -19.113 4.481 12.280 1.00 93.44 95 GLU A CA 1
ATOM 762 C C . GLU A 1 95 ? -17.612 4.759 12.513 1.00 93.44 95 GLU A C 1
ATOM 764 O O . GLU A 1 95 ? -16.814 4.721 11.572 1.00 93.44 95 GLU A O 1
ATOM 769 N N . LYS A 1 96 ? -17.173 4.977 13.760 1.00 92.06 96 LYS A N 1
ATOM 770 C CA . LYS A 1 96 ? -15.789 5.390 14.072 1.00 92.06 96 LYS A CA 1
ATOM 771 C C . LYS A 1 96 ? -14.754 4.391 13.549 1.00 92.06 96 LYS A C 1
ATOM 773 O O . LYS A 1 96 ? -13.791 4.773 12.881 1.00 92.06 96 LYS A O 1
ATOM 778 N N . GLY A 1 97 ? -14.994 3.098 13.780 1.00 90.88 97 GLY A N 1
ATOM 779 C CA . GLY A 1 97 ? -14.135 2.024 13.269 1.00 90.88 97 GLY A CA 1
ATOM 780 C C . GLY A 1 97 ? -14.163 1.907 11.743 1.00 90.88 97 GLY A C 1
ATOM 781 O O . GLY A 1 97 ? -13.131 1.673 11.116 1.00 90.88 97 GLY A O 1
ATOM 782 N N . ARG A 1 98 ? -15.325 2.149 11.122 1.00 91.50 98 ARG A N 1
ATOM 783 C CA . ARG A 1 98 ? -15.489 2.115 9.661 1.00 91.50 98 ARG A CA 1
ATOM 784 C C . ARG A 1 98 ? -14.718 3.249 8.986 1.00 91.50 98 ARG A C 1
ATOM 786 O O . ARG A 1 98 ? -14.075 2.994 7.973 1.00 91.50 98 ARG A O 1
ATOM 793 N N . LEU A 1 99 ? -14.727 4.461 9.544 1.00 94.69 99 LEU A N 1
ATOM 794 C CA . LEU A 1 99 ? -13.951 5.589 9.015 1.00 94.69 99 LEU A CA 1
ATOM 795 C C . LEU A 1 99 ? -12.442 5.311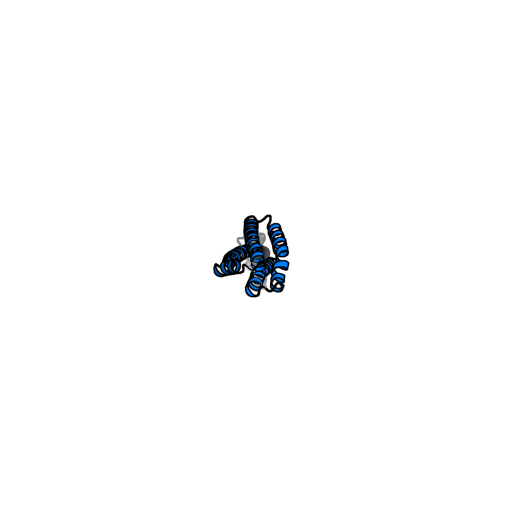 9.045 1.00 94.69 99 LEU A C 1
ATOM 797 O O . LEU A 1 99 ? -11.755 5.544 8.051 1.00 94.69 99 LEU A O 1
ATOM 801 N N . LEU A 1 100 ? -11.931 4.748 10.145 1.00 94.19 100 LEU A N 1
ATOM 802 C CA . LEU A 1 100 ? -10.530 4.318 10.233 1.00 94.19 100 LEU A CA 1
ATOM 803 C C . LEU A 1 100 ? -10.210 3.219 9.214 1.00 94.19 100 LEU A C 1
ATOM 805 O O . LEU A 1 100 ? -9.191 3.290 8.533 1.00 94.19 100 LEU A O 1
ATOM 809 N N . MET A 1 101 ? -11.097 2.235 9.067 1.00 94.25 101 MET A N 1
ATOM 810 C CA . MET A 1 101 ? -10.945 1.146 8.104 1.00 94.25 101 MET A CA 1
ATOM 811 C C . MET A 1 101 ? -10.934 1.644 6.649 1.00 94.25 101 MET A C 1
ATOM 813 O O . MET A 1 101 ? -10.145 1.157 5.841 1.00 94.25 101 MET A O 1
ATOM 817 N N . LEU A 1 102 ? -11.776 2.624 6.304 1.00 95.69 102 LEU A N 1
ATOM 818 C CA . LEU A 1 102 ? -11.766 3.255 4.982 1.00 95.69 102 LEU A CA 1
ATOM 819 C C . LEU A 1 102 ? -10.442 3.978 4.721 1.00 95.69 102 LEU A C 1
ATOM 821 O O . LEU A 1 102 ? -9.846 3.759 3.672 1.00 95.69 102 LEU A O 1
ATOM 825 N N . ALA A 1 103 ? -9.947 4.756 5.688 1.00 95.31 103 ALA A N 1
ATOM 826 C CA . ALA A 1 103 ? -8.658 5.436 5.565 1.00 95.31 103 ALA A CA 1
ATOM 827 C C . ALA A 1 103 ? -7.488 4.447 5.412 1.00 95.31 103 ALA A C 1
ATOM 829 O O . ALA A 1 103 ? -6.644 4.626 4.541 1.00 95.31 103 ALA A O 1
ATOM 830 N N . ILE A 1 104 ? -7.470 3.363 6.198 1.00 95.00 104 ILE A N 1
ATOM 831 C CA . ILE A 1 104 ? -6.464 2.295 6.074 1.00 95.00 104 ILE A CA 1
ATOM 832 C C . ILE A 1 104 ? -6.525 1.649 4.685 1.00 95.00 104 ILE A C 1
ATOM 834 O O . ILE A 1 104 ? -5.489 1.408 4.071 1.00 95.00 104 ILE A O 1
ATOM 838 N N . ARG A 1 105 ? -7.729 1.363 4.174 1.00 94.44 105 ARG A N 1
ATOM 839 C CA . ARG A 1 105 ? -7.905 0.760 2.847 1.00 94.44 105 ARG A CA 1
ATOM 840 C C . ARG A 1 105 ? -7.418 1.680 1.732 1.00 94.44 105 ARG A C 1
ATOM 842 O O . ARG A 1 105 ? -6.775 1.191 0.812 1.00 94.44 105 ARG A O 1
ATOM 849 N N . GLU A 1 106 ? -7.725 2.969 1.820 1.00 94.56 106 GLU A N 1
ATOM 850 C CA . GLU A 1 106 ? -7.283 3.984 0.862 1.00 94.56 106 GLU A CA 1
ATOM 851 C C . GLU A 1 106 ? -5.750 4.076 0.833 1.00 94.56 106 GLU A C 1
ATOM 853 O O . GLU A 1 106 ? -5.137 3.947 -0.223 1.00 94.56 106 GLU A O 1
ATOM 858 N N . GLU A 1 107 ? -5.114 4.211 1.999 1.00 94.06 107 GLU A N 1
ATOM 859 C CA . GLU A 1 107 ? -3.655 4.331 2.106 1.00 94.06 107 GLU A CA 1
ATOM 860 C C . GLU A 1 107 ? -2.936 3.044 1.663 1.00 94.06 107 GLU A C 1
ATOM 862 O O . GLU A 1 107 ? -1.919 3.112 0.972 1.00 94.06 107 GLU A O 1
ATOM 867 N N . MET A 1 108 ? -3.485 1.863 1.969 1.00 92.19 108 MET A N 1
ATOM 868 C CA . MET A 1 108 ? -2.945 0.592 1.469 1.00 92.19 108 MET A CA 1
ATOM 869 C C . MET A 1 108 ? -3.143 0.419 -0.043 1.00 92.19 108 MET A C 1
ATOM 871 O O . MET A 1 108 ? -2.277 -0.140 -0.710 1.00 92.19 108 MET A O 1
ATOM 875 N N . ALA A 1 109 ? -4.239 0.926 -0.612 1.00 90.00 109 ALA A N 1
ATOM 876 C CA . ALA A 1 109 ? -4.422 0.933 -2.061 1.00 90.00 109 ALA A CA 1
ATOM 877 C C . ALA A 1 109 ? -3.405 1.857 -2.751 1.00 90.00 109 ALA A C 1
ATOM 879 O O . ALA A 1 109 ? -2.862 1.500 -3.796 1.00 90.00 10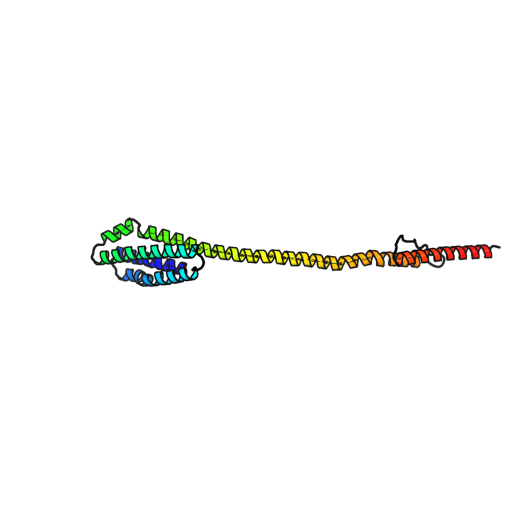9 ALA A O 1
ATOM 880 N N . GLN A 1 110 ? -3.104 3.015 -2.155 1.00 90.00 110 GLN A N 1
ATOM 881 C CA . GLN A 1 110 ? -2.051 3.915 -2.635 1.00 90.00 110 GLN A CA 1
ATOM 882 C C . GLN A 1 110 ? -0.661 3.273 -2.532 1.00 90.00 110 GLN A C 1
ATOM 884 O O . GLN A 1 110 ? 0.138 3.392 -3.462 1.00 90.00 110 GLN A O 1
ATOM 889 N N . PHE A 1 111 ? -0.394 2.555 -1.438 1.00 87.44 111 PHE A N 1
ATOM 890 C CA . PHE A 1 111 ? 0.834 1.785 -1.248 1.00 87.44 111 PHE A CA 1
ATOM 891 C C . PHE A 1 111 ? 1.025 0.749 -2.371 1.00 87.44 111 PHE A C 1
ATOM 893 O O . PHE A 1 111 ? 2.063 0.745 -3.033 1.00 87.44 111 PHE A O 1
ATOM 900 N N . ASP A 1 112 ? -0.006 -0.050 -2.665 1.00 85.06 112 ASP A N 1
ATOM 901 C CA . ASP A 1 112 ? 0.044 -1.077 -3.715 1.00 85.06 112 ASP A CA 1
ATOM 902 C C . ASP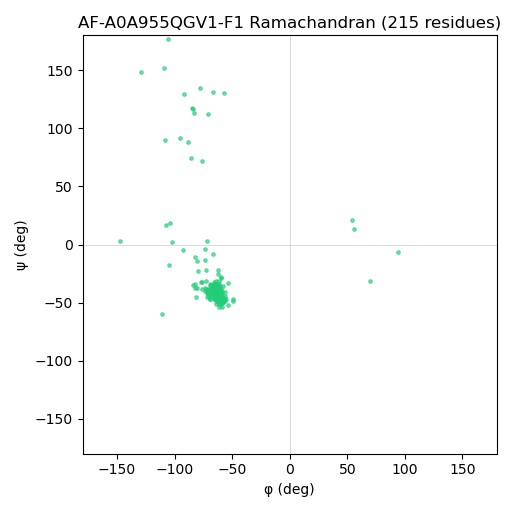 A 1 112 ? 0.155 -0.470 -5.133 1.00 85.06 112 ASP A C 1
ATOM 904 O O . ASP A 1 112 ? 0.841 -1.009 -6.006 1.00 85.06 112 ASP A O 1
ATOM 908 N N . GLN A 1 113 ? -0.480 0.681 -5.393 1.00 83.06 113 GLN A N 1
ATOM 909 C CA . GLN A 1 113 ? -0.392 1.359 -6.695 1.00 83.06 113 GLN A CA 1
ATOM 910 C C . GLN A 1 113 ? 1.020 1.860 -7.018 1.00 83.06 113 GLN A C 1
ATOM 912 O O . GLN A 1 113 ? 1.422 1.828 -8.184 1.00 83.06 113 GLN A O 1
ATOM 917 N N . GLN A 1 114 ? 1.781 2.311 -6.017 1.00 76.62 114 GLN A N 1
ATOM 918 C CA . GLN A 1 114 ? 3.154 2.768 -6.240 1.00 76.62 114 GLN A CA 1
ATOM 919 C C . GLN A 1 114 ? 4.081 1.619 -6.658 1.00 76.62 114 GLN A C 1
ATOM 921 O O . GLN A 1 114 ? 4.943 1.823 -7.511 1.00 76.62 114 GLN A O 1
ATOM 926 N N . GLU A 1 115 ? 3.870 0.406 -6.143 1.00 69.69 115 GLU A N 1
ATOM 927 C CA . GLU A 1 115 ? 4.616 -0.784 -6.569 1.00 69.69 115 GLU A CA 1
ATOM 928 C C . GLU A 1 115 ? 4.315 -1.133 -8.038 1.00 69.69 115 GLU A C 1
ATOM 930 O O . GLU A 1 115 ? 5.233 -1.316 -8.840 1.00 69.69 115 GLU A O 1
ATOM 935 N N . VAL A 1 116 ? 3.038 -1.105 -8.440 1.00 67.75 116 VAL A N 1
ATOM 936 C CA . VAL A 1 116 ? 2.626 -1.324 -9.841 1.00 67.75 116 VAL A CA 1
ATOM 937 C C . VAL A 1 116 ? 3.186 -0.250 -10.778 1.00 67.75 116 VAL A C 1
ATOM 939 O O . VAL A 1 116 ? 3.590 -0.563 -11.900 1.00 67.75 116 VAL A O 1
ATOM 942 N N . GLY A 1 117 ? 3.224 1.011 -10.339 1.00 70.44 117 GLY A N 1
ATOM 943 C CA . GLY A 1 117 ? 3.803 2.116 -11.102 1.00 70.44 117 GLY A CA 1
ATOM 944 C C . GLY A 1 117 ? 5.298 1.925 -11.364 1.00 70.44 117 GLY A C 1
ATOM 945 O O . GLY A 1 117 ? 5.734 2.026 -12.510 1.00 70.44 117 GLY A O 1
ATOM 946 N N . LEU A 1 118 ? 6.064 1.565 -10.329 1.00 69.62 118 LEU A N 1
ATOM 947 C CA . LEU A 1 118 ? 7.496 1.273 -10.450 1.00 69.62 118 LEU A CA 1
ATOM 948 C C . LEU A 1 118 ? 7.760 0.065 -11.360 1.00 69.62 118 LEU A C 1
ATOM 950 O O . LEU A 1 118 ? 8.656 0.116 -12.200 1.00 69.62 118 LEU A O 1
ATOM 954 N N . LEU A 1 119 ? 6.947 -0.994 -11.257 1.00 68.81 119 LEU A N 1
ATOM 955 C CA . LEU A 1 119 ? 7.014 -2.150 -12.158 1.00 68.81 119 LEU A CA 1
ATOM 956 C C . LEU A 1 119 ? 6.750 -1.764 -13.617 1.00 68.81 119 LEU A C 1
ATOM 958 O O . LEU A 1 119 ? 7.478 -2.197 -14.507 1.00 68.81 119 LEU A O 1
ATOM 962 N N . ARG A 1 120 ? 5.732 -0.937 -13.880 1.00 68.50 120 ARG A N 1
ATOM 963 C CA . ARG A 1 120 ? 5.448 -0.447 -15.237 1.00 68.50 120 ARG A CA 1
ATOM 964 C C . ARG A 1 120 ? 6.588 0.398 -15.778 1.00 68.50 120 ARG A C 1
ATOM 966 O O . ARG A 1 120 ? 7.007 0.169 -16.904 1.00 68.50 120 ARG A O 1
ATOM 973 N N . GLN A 1 121 ? 7.133 1.302 -14.972 1.00 70.75 121 GLN A N 1
ATOM 974 C CA . GLN A 1 121 ? 8.262 2.132 -15.377 1.00 70.75 121 GLN A CA 1
ATOM 975 C C . GLN A 1 121 ? 9.517 1.291 -15.675 1.00 70.75 121 GLN A C 1
ATOM 977 O O . GLN A 1 121 ? 10.222 1.567 -16.643 1.00 70.75 121 GLN A O 1
ATOM 982 N N . ALA A 1 122 ? 9.766 0.230 -14.900 1.00 69.88 122 ALA A N 1
ATOM 983 C CA . ALA A 1 122 ? 10.841 -0.727 -15.163 1.00 69.88 122 ALA A CA 1
ATOM 984 C C . ALA A 1 122 ? 10.610 -1.565 -16.440 1.00 69.88 122 ALA A C 1
ATOM 986 O O . ALA A 1 122 ? 11.554 -1.892 -17.159 1.00 69.88 122 ALA A O 1
ATOM 987 N N . LEU A 1 123 ? 9.358 -1.909 -16.755 1.00 68.06 123 LEU A N 1
ATOM 988 C CA . LEU A 1 123 ? 9.009 -2.588 -18.009 1.00 68.06 123 LEU A CA 1
ATOM 989 C C . LEU A 1 123 ? 9.127 -1.648 -19.218 1.00 68.06 123 LEU A C 1
ATOM 991 O O . LEU A 1 123 ? 9.602 -2.059 -20.277 1.00 68.06 123 LEU A O 1
ATOM 995 N N . GLU A 1 124 ? 8.732 -0.385 -19.067 1.00 68.00 124 GLU A N 1
ATOM 996 C CA . GLU A 1 124 ? 8.852 0.634 -20.110 1.00 68.00 124 GLU A CA 1
ATOM 997 C C . GLU A 1 124 ? 10.315 0.967 -20.412 1.00 68.00 124 GLU A C 1
ATOM 999 O O . GLU A 1 124 ? 10.684 1.023 -21.587 1.00 68.00 124 GLU A O 1
ATOM 1004 N N . SER A 1 125 ? 11.175 1.094 -19.396 1.00 60.84 125 SER A N 1
ATOM 1005 C CA . SER A 1 125 ? 12.616 1.272 -19.616 1.00 60.84 125 SER A CA 1
ATOM 1006 C C . SER A 1 125 ? 13.236 0.072 -20.342 1.00 60.84 125 SER A C 1
ATOM 1008 O O . SER A 1 125 ? 14.001 0.260 -21.285 1.00 60.84 125 SER A O 1
ATOM 1010 N N . SER A 1 126 ? 12.816 -1.156 -20.021 1.00 59.06 126 SER A N 1
ATOM 1011 C CA . SER A 1 126 ? 13.226 -2.355 -20.767 1.00 59.06 126 SER A CA 1
ATOM 1012 C C . SER A 1 126 ? 12.727 -2.359 -22.225 1.00 59.06 126 SER A C 1
ATOM 1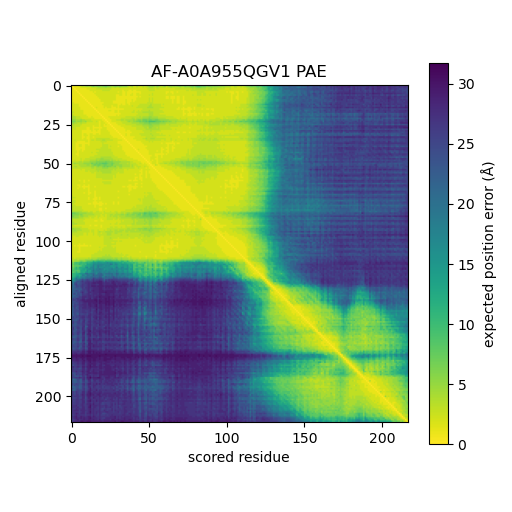014 O O . SER A 1 126 ? 13.401 -2.867 -23.124 1.00 59.06 126 SER A O 1
ATOM 1016 N N . SER A 1 127 ? 11.564 -1.762 -22.503 1.00 57.91 127 SER A N 1
ATOM 1017 C CA . SER A 1 127 ? 11.045 -1.622 -23.870 1.00 57.91 127 SER A CA 1
ATOM 1018 C C . SER A 1 127 ? 11.800 -0.571 -24.698 1.00 57.91 127 SER A C 1
ATOM 1020 O O . SER A 1 127 ? 11.964 -0.751 -25.908 1.00 57.91 127 SER A O 1
ATOM 1022 N N . ALA A 1 128 ? 12.315 0.482 -24.053 1.00 57.00 128 ALA A N 1
ATOM 1023 C CA . ALA A 1 128 ? 13.133 1.506 -24.696 1.00 57.00 128 ALA A CA 1
ATOM 1024 C C . ALA A 1 128 ? 14.469 0.932 -25.204 1.00 57.00 128 ALA A C 1
ATOM 1026 O O . ALA A 1 128 ? 14.883 1.240 -26.322 1.00 57.00 128 ALA A O 1
ATOM 1027 N N . ASP A 1 129 ? 15.080 0.001 -24.468 1.00 58.41 129 ASP A N 1
ATOM 1028 C CA . ASP A 1 129 ? 16.275 -0.714 -24.939 1.00 58.41 129 ASP A CA 1
ATOM 1029 C C . ASP A 1 129 ? 15.990 -1.544 -26.197 1.00 58.41 129 ASP A C 1
ATOM 1031 O O . ASP A 1 129 ? 16.824 -1.655 -27.099 1.00 58.41 129 ASP A O 1
ATOM 1035 N N . ARG A 1 130 ? 14.776 -2.093 -26.317 1.00 58.16 130 ARG A N 1
ATOM 1036 C CA . ARG A 1 130 ? 14.382 -2.914 -27.466 1.00 58.16 130 ARG A CA 1
ATOM 1037 C C . ARG A 1 130 ? 14.246 -2.102 -28.752 1.00 58.16 130 ARG A C 1
ATOM 1039 O O . ARG A 1 130 ? 14.573 -2.622 -29.818 1.00 58.16 130 ARG A O 1
ATOM 1046 N N . SER A 1 131 ? 13.777 -0.856 -28.678 1.00 62.88 131 SER A N 1
ATOM 1047 C CA . SER A 1 131 ? 13.652 0.010 -29.857 1.00 62.88 131 SER A CA 1
ATOM 1048 C C . SER A 1 131 ? 15.017 0.513 -30.333 1.00 62.88 131 SER A C 1
ATOM 1050 O O . SER A 1 131 ? 15.264 0.516 -31.538 1.00 62.88 131 SER A O 1
ATOM 1052 N N . VAL A 1 132 ? 15.936 0.822 -29.410 1.00 66.00 132 VAL A N 1
ATOM 1053 C CA . VAL A 1 132 ? 17.335 1.152 -29.730 1.00 66.00 132 VAL A CA 1
ATOM 1054 C C . VAL A 1 132 ? 18.052 -0.054 -30.340 1.00 66.00 132 VAL A C 1
ATOM 1056 O O . VAL A 1 132 ? 18.674 0.078 -31.393 1.00 66.00 132 VAL A O 1
ATOM 1059 N N . LEU A 1 133 ? 17.910 -1.248 -29.755 1.00 65.62 133 LEU A N 1
ATOM 1060 C CA . LEU A 1 133 ? 18.477 -2.481 -30.314 1.00 65.62 133 LEU A CA 1
ATOM 1061 C C . LEU A 1 133 ? 17.910 -2.794 -31.705 1.00 65.62 133 LEU A C 1
ATOM 1063 O O . LEU A 1 133 ? 18.674 -3.100 -32.617 1.00 65.62 133 LEU A O 1
ATOM 1067 N N . MET A 1 134 ? 16.593 -2.669 -31.906 1.00 68.44 134 MET A N 1
ATOM 1068 C CA . MET A 1 134 ? 15.972 -2.835 -33.226 1.00 68.44 134 MET A CA 1
ATOM 1069 C C . MET A 1 134 ? 16.474 -1.794 -34.232 1.00 68.44 134 MET A C 1
ATOM 1071 O O . MET A 1 134 ? 16.768 -2.152 -35.370 1.00 68.44 134 MET A O 1
ATOM 1075 N N . ALA A 1 135 ? 16.626 -0.530 -33.829 1.00 72.25 135 ALA A N 1
ATOM 1076 C CA . ALA A 1 135 ? 17.157 0.523 -34.692 1.00 72.25 135 ALA A CA 1
ATOM 1077 C C . ALA A 1 135 ? 18.617 0.255 -35.095 1.00 72.25 135 ALA A C 1
ATOM 1079 O O . ALA A 1 135 ? 18.970 0.444 -36.258 1.00 72.25 135 ALA A O 1
ATOM 1080 N N . VAL A 1 136 ? 19.450 -0.247 -34.177 1.00 75.81 136 VAL A N 1
ATOM 1081 C CA . VAL A 1 136 ? 20.843 -0.633 -34.462 1.00 75.81 136 VAL A CA 1
ATOM 1082 C C . VAL A 1 136 ? 20.910 -1.866 -35.363 1.00 75.81 136 VAL A C 1
ATOM 1084 O O . VAL A 1 136 ? 21.712 -1.888 -36.292 1.00 75.81 136 VAL A O 1
ATOM 1087 N N . VAL A 1 137 ? 20.063 -2.875 -35.149 1.00 75.50 137 VAL A N 1
ATOM 1088 C CA . VAL A 1 137 ? 20.046 -4.093 -35.976 1.00 75.50 137 VAL A CA 1
ATOM 1089 C C . VAL A 1 137 ? 19.532 -3.802 -37.386 1.00 75.50 137 VAL A C 1
ATOM 1091 O O . VAL A 1 137 ? 20.163 -4.209 -38.360 1.00 75.50 137 VAL A O 1
ATOM 1094 N N . VAL A 1 138 ? 18.424 -3.070 -37.521 1.00 74.19 138 VAL A N 1
ATOM 1095 C CA . VAL A 1 138 ? 17.852 -2.716 -38.830 1.00 74.19 138 VAL A CA 1
ATOM 1096 C C . VAL A 1 138 ? 18.739 -1.701 -39.551 1.00 74.19 138 VAL A C 1
ATOM 1098 O O . VAL A 1 138 ? 19.042 -1.881 -40.730 1.00 74.19 138 VAL A O 1
ATOM 1101 N N . GLY A 1 139 ? 19.211 -0.669 -38.846 1.00 72.00 139 GLY A N 1
ATOM 1102 C CA . GLY A 1 139 ? 20.115 0.340 -39.397 1.00 72.00 139 GLY A CA 1
ATOM 1103 C C . GLY A 1 139 ? 21.469 -0.249 -39.798 1.00 72.00 139 GLY A C 1
ATOM 1104 O O . GLY A 1 139 ? 21.917 -0.058 -40.927 1.00 72.00 139 GLY A O 1
ATOM 1105 N N . GLY A 1 140 ? 22.091 -1.030 -38.911 1.00 72.44 140 GLY A N 1
ATOM 1106 C CA . GLY A 1 140 ? 23.360 -1.711 -39.168 1.00 72.44 140 GLY A CA 1
ATOM 1107 C C . GLY A 1 140 ? 23.257 -2.765 -40.271 1.00 72.44 140 GLY A C 1
ATOM 1108 O O . GLY A 1 140 ? 24.113 -2.812 -41.154 1.00 72.44 140 GLY A O 1
ATOM 1109 N N . GLY A 1 141 ? 22.180 -3.558 -40.286 1.00 73.56 141 GLY A N 1
ATOM 1110 C CA . GLY A 1 141 ? 21.901 -4.523 -41.351 1.00 73.56 141 GLY A CA 1
ATOM 1111 C C . GLY A 1 141 ? 21.713 -3.857 -42.717 1.00 73.56 141 GLY A C 1
ATOM 1112 O O . GLY A 1 141 ? 22.255 -4.333 -43.715 1.00 73.56 141 GLY A O 1
ATOM 1113 N N . GLY A 1 142 ? 21.022 -2.713 -42.762 1.00 77.56 142 GLY A N 1
ATOM 1114 C CA . GLY A 1 142 ? 20.863 -1.917 -43.980 1.00 77.56 142 GLY A CA 1
ATOM 1115 C C . GLY A 1 142 ? 22.195 -1.393 -44.524 1.00 77.56 142 GLY A C 1
ATOM 1116 O O . GLY A 1 142 ? 22.480 -1.547 -45.711 1.00 77.56 142 GLY A O 1
ATOM 1117 N N . VAL A 1 143 ? 23.048 -0.839 -43.657 1.00 80.38 143 VAL A N 1
ATOM 1118 C CA . VAL A 1 143 ? 24.385 -0.355 -44.048 1.00 80.38 143 VAL A CA 1
ATOM 1119 C C . VAL A 1 143 ? 25.264 -1.500 -44.555 1.00 80.38 143 VAL A C 1
ATOM 1121 O O . VAL A 1 143 ? 25.917 -1.352 -45.587 1.00 80.38 143 VAL A O 1
ATOM 1124 N N . ALA A 1 144 ? 25.246 -2.658 -43.889 1.00 75.19 144 ALA A N 1
ATOM 1125 C CA . ALA A 1 144 ? 26.009 -3.830 -44.315 1.00 75.19 144 ALA A CA 1
ATOM 1126 C C . ALA A 1 144 ? 25.578 -4.337 -45.704 1.00 75.19 144 ALA A C 1
ATOM 1128 O O . ALA A 1 144 ? 26.430 -4.623 -46.547 1.00 75.19 144 ALA A O 1
ATOM 1129 N N . LEU A 1 145 ? 24.269 -4.387 -45.981 1.00 83.00 145 LEU A N 1
ATOM 1130 C CA . LEU A 1 145 ? 23.748 -4.766 -47.299 1.00 83.00 145 LEU A CA 1
ATOM 1131 C C . LEU A 1 145 ? 24.160 -3.777 -48.392 1.00 83.00 145 LEU A C 1
ATOM 1133 O O . LEU A 1 145 ? 24.555 -4.197 -49.480 1.00 83.00 145 LEU A O 1
ATOM 1137 N N . ILE A 1 146 ? 24.115 -2.473 -48.109 1.00 83.12 146 ILE A N 1
ATOM 1138 C CA . ILE A 1 146 ? 24.565 -1.447 -49.058 1.00 83.12 146 ILE A CA 1
ATOM 1139 C C . ILE A 1 146 ? 26.058 -1.618 -49.345 1.00 83.12 146 ILE A C 1
ATOM 1141 O O . ILE A 1 146 ? 26.447 -1.647 -50.509 1.00 83.12 146 ILE A O 1
ATOM 1145 N N . LEU A 1 147 ? 26.888 -1.799 -48.315 1.00 83.56 147 LEU A N 1
ATOM 1146 C CA . LEU A 1 147 ? 28.327 -2.019 -48.485 1.00 83.56 147 LEU A CA 1
ATOM 1147 C C . LEU A 1 147 ? 28.653 -3.303 -49.260 1.00 83.56 147 LEU A C 1
ATOM 1149 O O . LEU A 1 147 ? 29.698 -3.364 -49.898 1.00 83.56 147 LEU A O 1
ATOM 1153 N N . MET A 1 148 ? 27.768 -4.303 -49.253 1.00 82.25 148 MET A N 1
ATOM 1154 C CA . MET A 1 1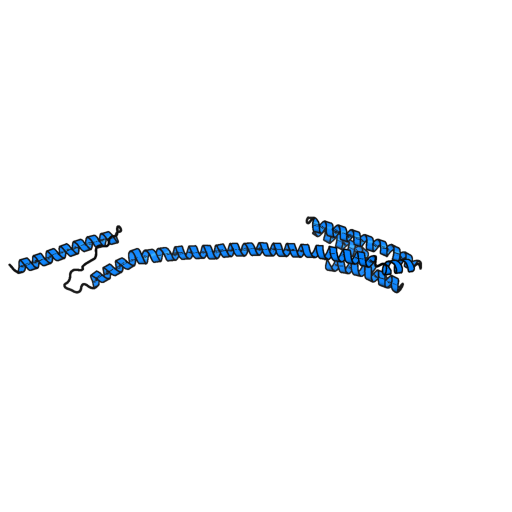48 ? 27.930 -5.527 -50.040 1.00 82.25 148 MET A CA 1
ATOM 1155 C C . MET A 1 148 ? 27.488 -5.349 -51.502 1.00 82.25 148 MET A C 1
ATOM 1157 O O . MET A 1 148 ? 28.187 -5.769 -52.424 1.00 82.25 148 MET A O 1
ATOM 1161 N N . LEU A 1 149 ? 26.332 -4.721 -51.733 1.00 86.25 149 LEU A N 1
ATOM 1162 C CA . LEU A 1 149 ? 25.720 -4.613 -53.063 1.00 86.25 149 LEU A CA 1
ATOM 1163 C C . LEU A 1 149 ? 26.298 -3.472 -53.906 1.00 86.25 149 LEU A C 1
ATOM 1165 O O . LEU A 1 149 ? 26.411 -3.599 -55.125 1.00 86.25 149 LEU A O 1
ATOM 1169 N N . LEU A 1 150 ? 26.675 -2.360 -53.277 1.00 86.25 150 LEU A N 1
ATOM 1170 C CA . LEU A 1 150 ? 27.186 -1.171 -53.954 1.00 86.25 150 LEU A CA 1
ATOM 1171 C C . LEU A 1 150 ? 28.491 -1.434 -54.729 1.00 86.25 150 LEU A C 1
ATOM 1173 O O . LEU A 1 150 ? 28.514 -1.120 -55.920 1.00 86.25 150 LEU A O 1
ATOM 1177 N N . PRO A 1 151 ? 29.546 -2.058 -54.163 1.00 83.62 151 PRO A N 1
ATOM 1178 C CA . PRO A 1 151 ? 30.747 -2.378 -54.933 1.00 83.62 151 PRO A CA 1
ATOM 1179 C C . PRO A 1 151 ? 30.470 -3.387 -56.052 1.00 83.62 151 PRO A C 1
ATOM 1181 O O . PRO A 1 151 ? 30.991 -3.216 -57.152 1.00 83.62 151 PRO A O 1
ATOM 1184 N N . LEU A 1 152 ? 29.601 -4.382 -55.827 1.00 85.88 152 LEU A N 1
ATOM 1185 C CA . LEU A 1 152 ? 29.202 -5.333 -56.870 1.00 85.88 152 LEU A CA 1
ATOM 1186 C C . LEU A 1 152 ? 28.534 -4.615 -58.054 1.00 85.88 152 LEU A C 1
ATOM 1188 O O . LEU A 1 152 ? 28.886 -4.853 -59.211 1.00 85.88 152 LEU A O 1
ATOM 1192 N N . HIS A 1 153 ? 27.614 -3.690 -57.774 1.00 85.94 153 HIS A N 1
ATOM 1193 C CA . HIS A 1 153 ? 26.955 -2.894 -58.805 1.00 85.94 153 HIS A CA 1
ATOM 1194 C C . HIS A 1 153 ? 27.939 -1.946 -59.515 1.00 85.94 153 HIS A C 1
ATOM 1196 O O . HIS A 1 153 ? 27.858 -1.778 -60.739 1.00 85.94 153 HIS A O 1
ATOM 1202 N N . LEU A 1 154 ? 28.872 -1.331 -58.781 1.00 85.44 154 LEU A N 1
ATOM 1203 C CA . LEU A 1 154 ? 29.893 -0.460 -59.364 1.00 85.44 154 LEU A CA 1
ATOM 1204 C C . LEU A 1 154 ? 30.807 -1.237 -60.311 1.00 85.44 154 LEU A C 1
ATOM 1206 O O . LEU A 1 154 ? 30.967 -0.804 -61.447 1.00 85.44 154 LEU A O 1
ATOM 1210 N N . ILE A 1 155 ? 31.322 -2.398 -59.897 1.00 85.38 155 ILE A N 1
ATOM 1211 C CA . ILE A 1 155 ? 32.197 -3.255 -60.715 1.00 85.38 155 ILE A CA 1
ATOM 1212 C C . ILE A 1 155 ? 31.472 -3.736 -61.976 1.00 85.38 155 ILE A C 1
ATOM 1214 O O . ILE A 1 155 ? 32.023 -3.657 -63.076 1.00 85.38 155 ILE A O 1
ATOM 1218 N N . ALA A 1 156 ? 30.220 -4.187 -61.849 1.00 82.38 156 ALA A N 1
ATOM 1219 C CA . ALA A 1 156 ? 29.440 -4.644 -62.998 1.00 82.38 156 ALA A CA 1
ATOM 1220 C C . ALA A 1 156 ? 29.259 -3.535 -64.052 1.00 82.38 156 ALA A C 1
ATOM 1222 O O . ALA A 1 156 ? 29.356 -3.784 -65.258 1.00 82.38 156 ALA A O 1
ATOM 1223 N N . ARG A 1 157 ? 29.035 -2.292 -63.605 1.00 80.38 157 ARG A N 1
ATOM 1224 C CA . ARG A 1 157 ? 28.840 -1.136 -64.488 1.00 80.38 157 ARG A CA 1
ATOM 1225 C C . ARG A 1 157 ? 30.156 -0.567 -65.024 1.00 80.38 157 ARG A C 1
ATOM 1227 O O . ARG A 1 157 ? 30.197 -0.141 -66.177 1.00 80.38 157 ARG A O 1
ATOM 1234 N N . SER A 1 158 ? 31.213 -0.538 -64.216 1.00 80.31 158 SER A N 1
ATOM 1235 C CA . SER A 1 158 ? 32.492 0.064 -64.594 1.00 80.31 158 SER A CA 1
ATOM 1236 C C . SER A 1 158 ? 33.375 -0.889 -65.393 1.00 80.31 158 SER A C 1
ATOM 1238 O O . SER A 1 158 ? 34.030 -0.423 -66.317 1.00 80.31 158 SER A O 1
ATOM 1240 N N . ILE A 1 159 ? 33.359 -2.195 -65.121 1.00 83.19 159 ILE A N 1
ATOM 1241 C CA . ILE A 1 159 ? 34.263 -3.166 -65.757 1.00 83.19 159 ILE A CA 1
ATOM 1242 C C . ILE A 1 159 ? 33.495 -4.104 -66.690 1.00 83.19 159 ILE A C 1
ATOM 1244 O O . ILE A 1 159 ? 33.754 -4.130 -67.893 1.00 83.19 159 ILE A O 1
ATOM 1248 N N . THR A 1 160 ? 32.527 -4.862 -66.165 1.00 82.88 160 THR A N 1
ATOM 1249 C CA . THR A 1 160 ? 31.909 -5.981 -66.901 1.00 82.88 160 THR A CA 1
ATOM 1250 C C . THR A 1 160 ? 31.139 -5.525 -68.147 1.00 82.88 160 THR A C 1
ATOM 1252 O O . THR A 1 160 ? 31.271 -6.131 -69.212 1.00 82.88 160 THR A O 1
ATOM 1255 N N . GLY A 1 161 ? 30.360 -4.444 -68.060 1.00 80.06 161 GLY A N 1
ATOM 1256 C CA . GLY A 1 161 ? 29.593 -3.906 -69.195 1.00 80.06 161 GLY A CA 1
ATOM 1257 C C . GLY A 1 161 ? 30.460 -3.458 -70.387 1.00 80.06 161 GLY A C 1
ATOM 1258 O O . GLY A 1 161 ? 30.245 -3.918 -71.511 1.00 80.06 161 GLY A O 1
ATOM 1259 N N . PRO A 1 162 ? 31.463 -2.591 -70.176 1.00 81.12 162 PRO A N 1
ATOM 1260 C CA . PRO A 1 162 ? 32.391 -2.180 -71.231 1.00 81.12 162 PRO A CA 1
ATOM 1261 C C . PRO A 1 162 ? 33.188 -3.346 -71.818 1.00 81.12 162 PRO A C 1
ATOM 1263 O O . PRO A 1 162 ? 33.302 -3.443 -73.037 1.00 81.12 162 PRO A O 1
ATOM 1266 N N . LEU A 1 163 ? 33.677 -4.264 -70.977 1.00 82.56 163 LEU A N 1
ATOM 1267 C CA . LEU A 1 163 ? 34.460 -5.413 -71.434 1.00 82.56 163 LEU A CA 1
ATOM 1268 C C . LEU A 1 163 ? 33.623 -6.340 -72.327 1.00 82.56 163 LEU A C 1
ATOM 1270 O O . LEU A 1 163 ? 34.055 -6.721 -73.411 1.00 82.56 163 LEU A O 1
ATOM 1274 N N . THR A 1 164 ? 32.387 -6.646 -71.917 1.00 82.88 164 THR A N 1
ATOM 1275 C CA . THR A 1 164 ? 31.460 -7.456 -72.728 1.00 82.88 164 THR A CA 1
ATOM 1276 C C . THR A 1 164 ? 31.051 -6.751 -74.019 1.00 82.88 164 THR A C 1
ATOM 1278 O O . THR A 1 164 ? 30.857 -7.411 -75.039 1.00 82.88 164 THR A O 1
ATOM 1281 N N . SER A 1 165 ? 30.958 -5.420 -74.007 1.00 80.19 165 SER A N 1
ATOM 1282 C CA . SER A 1 165 ? 30.697 -4.631 -75.214 1.00 80.19 165 SER A CA 1
ATOM 1283 C C . SER A 1 165 ? 31.877 -4.689 -76.187 1.00 80.19 165 SER A C 1
ATOM 1285 O O . SER A 1 165 ? 31.654 -4.906 -77.374 1.00 80.19 165 SER A O 1
ATOM 1287 N N . LEU A 1 166 ? 33.121 -4.589 -75.699 1.00 80.69 166 LEU A N 1
ATOM 1288 C CA . LEU A 1 166 ? 34.323 -4.761 -76.525 1.00 80.69 166 LEU A CA 1
ATOM 1289 C C . LEU A 1 166 ? 34.395 -6.160 -77.139 1.00 80.69 166 LEU A C 1
ATOM 1291 O O . LEU A 1 166 ? 34.600 -6.280 -78.346 1.00 80.69 166 LEU A O 1
ATOM 1295 N N . VAL A 1 167 ? 34.184 -7.205 -76.331 1.00 82.44 167 VAL A N 1
ATOM 1296 C CA . VAL A 1 167 ? 34.192 -8.597 -76.809 1.00 82.44 167 VAL A CA 1
ATOM 1297 C C . VAL A 1 167 ? 33.158 -8.789 -77.916 1.00 82.44 167 VAL A C 1
ATOM 1299 O O . VAL A 1 167 ? 33.502 -9.295 -78.978 1.00 82.44 167 VAL A O 1
ATOM 1302 N N . LYS A 1 168 ? 31.924 -8.300 -77.732 1.00 81.56 168 LYS A N 1
ATOM 1303 C CA . LYS A 1 168 ? 30.873 -8.388 -78.760 1.00 81.56 168 LYS A CA 1
ATOM 1304 C C . LYS A 1 168 ? 31.211 -7.617 -80.038 1.00 81.56 168 LYS A C 1
ATOM 1306 O O . LYS A 1 168 ? 30.834 -8.061 -81.120 1.00 81.56 168 LYS A O 1
ATOM 1311 N N . THR A 1 169 ? 31.883 -6.469 -79.937 1.00 79.44 169 THR A N 1
ATOM 1312 C CA . THR A 1 169 ? 32.315 -5.687 -81.109 1.00 79.44 169 THR A CA 1
ATOM 1313 C C . THR A 1 169 ? 33.363 -6.438 -81.924 1.00 79.44 169 THR A C 1
ATOM 1315 O O . THR A 1 169 ? 33.307 -6.413 -83.149 1.00 79.44 169 THR A O 1
ATOM 1318 N N . VAL A 1 170 ? 34.282 -7.144 -81.261 1.00 76.12 170 VAL A N 1
ATOM 1319 C CA . VAL A 1 170 ? 35.297 -7.969 -81.932 1.00 76.12 170 VAL A CA 1
ATOM 1320 C C . VAL A 1 170 ? 34.697 -9.281 -82.456 1.00 76.12 170 VAL A C 1
ATOM 1322 O O . VAL A 1 170 ? 35.021 -9.692 -83.561 1.00 76.12 170 VAL A O 1
ATOM 1325 N N . GLU A 1 171 ? 33.774 -9.911 -81.727 1.00 77.81 171 GLU A N 1
ATOM 1326 C CA . GLU A 1 171 ? 33.117 -11.166 -82.132 1.00 77.81 171 GLU A CA 1
ATOM 1327 C C . GLU A 1 171 ? 32.205 -10.993 -83.356 1.00 77.81 171 GLU A C 1
ATOM 1329 O O . GLU A 1 171 ? 32.151 -11.858 -84.228 1.00 77.81 171 GLU A O 1
ATOM 1334 N N . LYS A 1 172 ? 31.514 -9.851 -83.473 1.00 71.00 172 LYS A N 1
ATOM 1335 C CA . LYS A 1 172 ? 30.661 -9.548 -84.637 1.00 71.00 172 LYS A CA 1
ATOM 1336 C C . LYS A 1 172 ? 31.440 -9.359 -85.939 1.00 71.00 172 LYS A C 1
ATOM 1338 O O . LYS A 1 172 ? 30.832 -9.257 -87.005 1.00 71.00 172 LYS A O 1
ATOM 1343 N N . VAL A 1 173 ? 32.765 -9.314 -85.876 1.00 71.38 173 VAL A N 1
ATOM 1344 C CA . VAL A 1 173 ? 33.621 -9.134 -87.039 1.00 71.38 173 VAL A CA 1
ATOM 1345 C C . VAL A 1 173 ? 33.930 -10.501 -87.641 1.00 71.38 173 VAL A C 1
ATOM 1347 O O . VAL A 1 173 ? 34.902 -11.172 -87.309 1.00 71.38 173 VAL A O 1
ATOM 1350 N N . SER A 1 174 ? 33.052 -10.927 -88.546 1.00 55.19 174 SER A N 1
ATOM 1351 C CA . SER A 1 174 ? 33.234 -12.146 -89.328 1.00 55.19 174 SER A CA 1
ATOM 1352 C C . SER A 1 174 ? 34.123 -11.873 -90.547 1.00 55.19 174 SER A C 1
ATOM 1354 O O . SER A 1 174 ? 33.751 -11.139 -91.461 1.00 55.19 174 SER A O 1
ATOM 1356 N N . GLY A 1 175 ? 35.317 -12.467 -90.543 1.00 60.50 175 GLY A N 1
ATOM 1357 C CA . GLY A 1 175 ? 36.096 -12.886 -91.715 1.00 60.50 175 GLY A CA 1
ATOM 1358 C C . GLY A 1 175 ? 36.731 -11.834 -92.635 1.00 60.50 175 GLY A C 1
ATOM 1359 O O . GLY A 1 175 ? 37.769 -12.142 -93.213 1.00 60.50 175 GLY A O 1
ATOM 1360 N N . LYS A 1 176 ? 36.159 -10.632 -92.817 1.00 58.50 176 LYS A N 1
ATOM 1361 C CA . LYS A 1 176 ? 36.669 -9.639 -93.798 1.00 58.50 176 LYS A CA 1
ATOM 1362 C C . LYS A 1 176 ? 36.508 -8.160 -93.421 1.00 58.50 176 LYS A C 1
ATOM 1364 O O . LYS A 1 176 ? 36.858 -7.294 -94.216 1.00 58.50 176 LYS A O 1
ATOM 1369 N N . SER A 1 177 ? 35.988 -7.836 -92.242 1.00 65.25 177 SER A N 1
ATOM 1370 C CA . SER A 1 177 ? 35.828 -6.440 -91.801 1.00 65.25 177 SER A CA 1
ATOM 1371 C C . SER A 1 177 ? 36.816 -6.114 -90.684 1.00 65.25 177 SER A C 1
ATOM 1373 O O . SER A 1 177 ? 37.231 -7.002 -89.953 1.00 65.25 177 SER A O 1
ATOM 1375 N N . ILE A 1 178 ? 37.224 -4.853 -90.542 1.00 68.38 178 ILE A N 1
ATOM 1376 C CA . ILE A 1 178 ? 38.047 -4.419 -89.404 1.00 68.38 178 ILE A CA 1
ATOM 1377 C C . ILE A 1 178 ? 37.102 -3.935 -88.297 1.00 68.38 178 ILE A C 1
ATOM 1379 O O . ILE A 1 178 ? 36.238 -3.108 -88.605 1.00 68.38 178 ILE A O 1
ATOM 1383 N N . PRO A 1 179 ? 37.246 -4.399 -87.036 1.00 68.88 179 PRO A N 1
ATOM 1384 C CA . PRO A 1 179 ? 36.406 -3.943 -85.934 1.00 68.88 179 PRO A CA 1
ATOM 1385 C C . PRO A 1 179 ? 36.498 -2.427 -85.772 1.00 68.88 179 PRO A C 1
ATOM 1387 O O . PRO A 1 179 ? 37.596 -1.873 -85.701 1.00 68.88 179 PRO A O 1
ATOM 1390 N N . ASP A 1 180 ? 35.355 -1.751 -85.691 1.00 73.06 180 ASP A N 1
ATOM 1391 C CA . ASP A 1 180 ? 35.315 -0.338 -85.328 1.00 73.06 180 ASP A CA 1
ATOM 1392 C C . ASP A 1 180 ? 35.048 -0.214 -83.830 1.00 73.06 180 ASP A C 1
ATOM 1394 O O . ASP A 1 180 ? 33.912 -0.279 -83.361 1.00 73.06 180 ASP A O 1
ATOM 1398 N N . VAL A 1 181 ? 36.136 -0.150 -83.063 1.00 75.88 181 VAL A N 1
ATOM 1399 C CA . VAL A 1 181 ? 36.077 -0.041 -81.606 1.00 75.88 181 VAL A CA 1
ATOM 1400 C C . VAL A 1 181 ? 35.895 1.436 -81.242 1.00 75.88 181 VAL A C 1
ATOM 1402 O O . VAL A 1 181 ? 36.788 2.235 -81.532 1.00 75.88 181 VAL A O 1
ATOM 1405 N N . PRO A 1 182 ? 34.775 1.830 -80.606 1.00 71.56 182 PRO A N 1
ATOM 1406 C CA . PRO A 1 182 ? 34.574 3.210 -80.189 1.00 71.56 182 PRO A CA 1
ATOM 1407 C C . PRO A 1 182 ? 35.573 3.575 -79.086 1.00 71.56 182 PRO A C 1
ATOM 1409 O O . PRO A 1 182 ? 35.710 2.850 -78.098 1.00 71.56 182 PRO A O 1
ATOM 1412 N N . VAL A 1 183 ? 36.256 4.713 -79.240 1.00 74.56 183 VAL A N 1
ATOM 1413 C CA . VAL A 1 183 ? 37.125 5.261 -78.191 1.00 74.56 183 VAL A CA 1
ATOM 1414 C C . VAL A 1 183 ? 36.231 5.780 -77.072 1.00 74.56 183 VAL A C 1
ATOM 1416 O O . VAL A 1 183 ? 35.480 6.738 -77.260 1.00 74.56 183 VAL A O 1
ATOM 1419 N N . LEU A 1 184 ? 36.284 5.126 -75.915 1.00 78.12 184 LEU A N 1
ATOM 1420 C CA . LEU A 1 184 ? 35.523 5.555 -74.749 1.00 78.12 184 LEU A CA 1
ATOM 1421 C C . LEU A 1 184 ? 36.240 6.743 -74.096 1.00 78.12 184 LEU A C 1
ATOM 1423 O O . LEU A 1 184 ? 37.451 6.694 -73.881 1.00 78.12 184 LEU A O 1
ATOM 1427 N N . ASP A 1 185 ? 35.495 7.794 -73.738 1.00 77.00 185 ASP A N 1
ATOM 1428 C CA . ASP A 1 185 ? 36.020 8.919 -72.951 1.00 77.00 185 ASP A CA 1
ATOM 1429 C C . ASP A 1 185 ? 36.154 8.511 -71.475 1.00 77.00 185 ASP A C 1
ATOM 1431 O O . ASP A 1 185 ? 35.345 8.848 -70.609 1.00 77.00 185 ASP A O 1
ATOM 1435 N N . ARG A 1 186 ? 37.142 7.651 -71.219 1.00 80.19 186 ARG A N 1
ATOM 1436 C CA . ARG A 1 186 ? 37.493 7.104 -69.908 1.00 80.19 186 ARG A CA 1
ATOM 1437 C C . ARG A 1 186 ? 38.987 7.291 -69.668 1.00 80.19 186 ARG A C 1
ATOM 1439 O O . ARG A 1 186 ? 39.779 7.267 -70.606 1.00 80.19 186 ARG A O 1
ATOM 1446 N N . ARG A 1 187 ? 39.357 7.481 -68.400 1.00 81.69 187 ARG A N 1
ATOM 1447 C CA . ARG A 1 187 ? 40.745 7.702 -67.943 1.00 81.69 187 ARG A CA 1
ATOM 1448 C C . ARG A 1 187 ? 41.339 6.494 -67.209 1.00 81.69 187 ARG A C 1
ATOM 1450 O O . ARG A 1 187 ? 42.284 6.653 -66.449 1.00 81.69 187 ARG A O 1
ATOM 1457 N N . ASP A 1 188 ? 40.718 5.333 -67.367 1.00 83.69 188 ASP A N 1
ATOM 1458 C CA . ASP A 1 188 ? 41.163 4.063 -66.798 1.00 83.69 188 ASP A CA 1
ATOM 1459 C C . ASP A 1 188 ? 41.781 3.167 -67.879 1.00 83.69 188 ASP A C 1
ATOM 1461 O O . ASP A 1 188 ? 41.773 3.495 -69.068 1.00 83.69 188 ASP A O 1
ATOM 1465 N N . GLU A 1 189 ? 42.282 2.005 -67.467 1.00 83.00 189 GLU A N 1
ATOM 1466 C CA . GLU A 1 189 ? 42.958 1.040 -68.334 1.00 83.00 189 GLU A CA 1
ATOM 1467 C C . GLU A 1 189 ? 42.049 0.553 -69.476 1.00 83.00 189 GLU A C 1
ATOM 1469 O O . GLU A 1 189 ? 42.527 0.213 -70.559 1.00 83.00 189 GLU A O 1
ATOM 1474 N N . ILE A 1 190 ? 40.724 0.557 -69.269 1.00 84.38 190 ILE A N 1
ATOM 1475 C CA . ILE A 1 190 ? 39.735 0.235 -70.307 1.00 84.38 190 ILE A CA 1
ATOM 1476 C C . ILE A 1 190 ? 39.667 1.352 -71.357 1.00 84.38 190 ILE A C 1
ATOM 1478 O O . ILE A 1 190 ? 39.621 1.066 -72.554 1.00 84.38 190 ILE A O 1
ATOM 1482 N N . GLY A 1 191 ? 39.686 2.619 -70.934 1.00 84.38 191 GLY A N 1
ATOM 1483 C CA . GLY A 1 191 ? 39.797 3.771 -71.831 1.00 84.38 191 GLY A CA 1
ATOM 1484 C C . GLY A 1 191 ? 41.063 3.719 -72.686 1.00 84.38 191 GLY A C 1
ATOM 1485 O O . GLY A 1 191 ? 40.980 3.806 -73.916 1.00 84.38 191 GLY A O 1
ATOM 1486 N N . ASP A 1 192 ? 42.214 3.483 -72.057 1.00 85.69 192 ASP A N 1
ATOM 1487 C CA . ASP A 1 192 ? 43.498 3.359 -72.754 1.00 85.69 192 ASP A CA 1
ATOM 1488 C C . ASP A 1 192 ? 43.499 2.196 -73.754 1.00 85.69 192 ASP A C 1
ATOM 1490 O O . ASP A 1 192 ? 43.904 2.375 -74.907 1.00 85.69 192 ASP A O 1
ATOM 1494 N N . LEU A 1 193 ? 42.946 1.039 -73.373 1.00 85.44 193 LEU A N 1
ATOM 1495 C CA . LEU A 1 193 ? 42.799 -0.108 -74.269 1.00 85.44 193 LEU A CA 1
ATOM 1496 C C . LEU A 1 193 ? 41.941 0.228 -75.497 1.00 85.44 193 LEU A C 1
ATOM 1498 O O . LEU A 1 193 ? 42.348 -0.076 -76.618 1.00 85.44 193 LEU A O 1
ATOM 1502 N N . THR A 1 194 ? 40.790 0.895 -75.329 1.00 84.94 194 THR A N 1
ATOM 1503 C CA . THR A 1 194 ? 39.956 1.292 -76.484 1.00 84.94 194 THR A CA 1
ATOM 1504 C C . THR A 1 194 ? 40.667 2.267 -77.414 1.00 84.94 194 THR A C 1
ATOM 1506 O O . THR A 1 194 ? 40.533 2.156 -78.632 1.00 84.94 194 THR A O 1
ATOM 1509 N N . ARG A 1 195 ? 41.470 3.188 -76.865 1.00 86.00 195 ARG A N 1
ATOM 1510 C CA . ARG A 1 195 ? 42.259 4.145 -77.648 1.00 86.00 195 ARG A CA 1
ATOM 1511 C C . ARG A 1 195 ? 43.320 3.431 -78.483 1.00 86.00 195 ARG A C 1
ATOM 1513 O O . ARG A 1 195 ? 43.423 3.690 -79.680 1.00 86.00 195 ARG A O 1
ATOM 1520 N N . VAL A 1 196 ? 44.065 2.505 -77.876 1.00 84.81 196 VAL A N 1
ATOM 1521 C CA . VAL A 1 196 ? 45.087 1.706 -78.570 1.00 84.81 196 VAL A CA 1
ATOM 1522 C C . VAL A 1 196 ? 44.452 0.814 -79.637 1.00 84.81 196 VAL A C 1
ATOM 1524 O O . VAL A 1 196 ? 44.906 0.820 -80.780 1.00 84.81 196 VAL A O 1
ATOM 1527 N N . MET A 1 197 ? 43.363 0.107 -79.314 1.00 83.06 197 MET A N 1
ATOM 1528 C CA . MET A 1 197 ? 42.644 -0.729 -80.285 1.00 83.06 197 MET A CA 1
ATOM 1529 C C . MET A 1 197 ? 42.077 0.093 -81.450 1.00 83.06 197 MET A C 1
ATOM 1531 O O . MET A 1 197 ? 42.144 -0.346 -82.597 1.00 83.06 197 MET A O 1
ATOM 1535 N N . GLY A 1 198 ? 41.576 1.303 -81.185 1.00 83.06 198 GLY A N 1
ATOM 1536 C CA . GLY A 1 198 ? 41.128 2.233 -82.221 1.00 83.06 198 GLY A CA 1
ATOM 1537 C C . GLY A 1 198 ? 42.259 2.656 -83.164 1.00 83.06 198 GLY A C 1
ATOM 1538 O O . GLY A 1 198 ? 42.078 2.643 -84.382 1.00 83.06 198 GLY A O 1
ATOM 1539 N N . ILE A 1 199 ? 43.447 2.965 -82.624 1.00 85.38 199 ILE A N 1
ATOM 1540 C CA . ILE A 1 199 ? 44.649 3.276 -83.420 1.00 85.38 199 ILE A CA 1
ATOM 1541 C C . ILE A 1 199 ? 45.076 2.067 -84.265 1.00 85.38 199 ILE A C 1
ATOM 1543 O O . ILE A 1 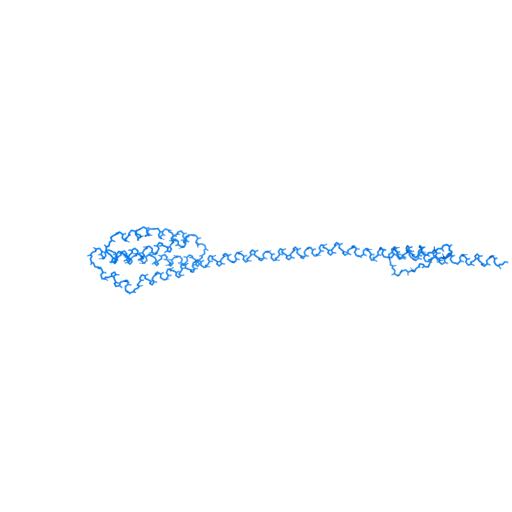199 ? 45.346 2.215 -85.455 1.00 85.38 199 ILE A O 1
ATOM 1547 N N . MET A 1 200 ? 45.096 0.861 -83.693 1.00 81.69 200 MET A N 1
ATOM 1548 C CA . MET A 1 200 ? 45.411 -0.357 -84.451 1.00 81.69 200 MET A CA 1
ATOM 1549 C C . MET A 1 200 ? 44.406 -0.589 -85.586 1.00 81.69 200 MET A C 1
ATOM 1551 O O . MET A 1 200 ? 44.801 -0.915 -86.704 1.00 81.69 200 MET A O 1
ATOM 1555 N N . GLY A 1 201 ? 43.111 -0.370 -85.334 1.00 82.88 201 GLY A N 1
ATOM 1556 C CA . GLY A 1 201 ? 42.063 -0.495 -86.346 1.00 82.88 201 GLY A CA 1
ATOM 1557 C C . GLY A 1 201 ? 42.226 0.496 -87.502 1.00 82.88 201 GLY A C 1
ATOM 1558 O O . GLY A 1 201 ? 42.067 0.122 -88.666 1.00 82.88 201 GLY A O 1
ATOM 1559 N N . THR A 1 202 ? 42.585 1.753 -87.224 1.00 83.50 202 THR A N 1
ATOM 1560 C CA . THR A 1 202 ? 42.831 2.752 -88.279 1.00 83.50 202 THR A CA 1
ATOM 1561 C C . THR A 1 202 ? 44.097 2.456 -89.078 1.00 83.50 202 THR A C 1
ATOM 1563 O O . THR A 1 202 ? 44.057 2.567 -90.304 1.00 83.50 202 THR A O 1
ATOM 1566 N N . GLN A 1 203 ? 45.177 2.018 -88.423 1.00 83.69 203 GLN A N 1
ATOM 1567 C CA . GLN A 1 203 ? 46.410 1.590 -89.090 1.00 83.69 203 GLN A CA 1
ATOM 1568 C C . GLN A 1 203 ? 46.176 0.377 -89.992 1.00 83.69 203 GLN A C 1
ATOM 1570 O O . GLN A 1 203 ? 46.587 0.391 -91.150 1.00 83.69 203 GLN A O 1
ATOM 1575 N N . LEU A 1 204 ? 45.444 -0.634 -89.514 1.00 82.06 204 LEU A N 1
ATOM 1576 C CA . LEU A 1 204 ? 45.113 -1.815 -90.310 1.00 82.06 204 LEU A CA 1
ATOM 1577 C C . LEU A 1 204 ? 44.242 -1.445 -91.524 1.00 82.06 204 LEU A C 1
ATOM 1579 O O . LEU A 1 204 ? 44.497 -1.913 -92.630 1.00 82.06 204 LEU A O 1
ATOM 1583 N N . ARG A 1 205 ? 43.269 -0.533 -91.359 1.00 82.38 205 ARG A N 1
ATOM 1584 C CA . ARG A 1 205 ? 42.451 -0.003 -92.471 1.00 82.38 205 ARG A CA 1
ATOM 1585 C C . ARG A 1 205 ? 43.271 0.784 -93.488 1.00 82.38 205 ARG A C 1
ATOM 1587 O O . ARG A 1 205 ? 42.907 0.816 -94.661 1.00 82.38 205 ARG A O 1
ATOM 1594 N N . ALA A 1 206 ? 44.301 1.498 -93.045 1.00 83.31 206 ALA A N 1
ATOM 1595 C CA . ALA A 1 206 ? 45.208 2.214 -93.935 1.00 83.31 206 ALA A CA 1
ATOM 1596 C C . ALA A 1 206 ? 46.111 1.235 -94.700 1.00 83.31 206 ALA A C 1
ATOM 1598 O O . ALA A 1 206 ? 46.281 1.391 -95.904 1.00 83.31 206 ALA A O 1
ATOM 1599 N N . TYR A 1 207 ? 46.608 0.193 -94.027 1.00 83.00 207 TYR A N 1
ATOM 1600 C CA . TYR A 1 207 ? 47.441 -0.843 -94.635 1.00 83.00 207 TYR A CA 1
ATOM 1601 C C . TYR A 1 207 ? 46.689 -1.665 -95.691 1.00 83.00 207 TYR A C 1
ATOM 1603 O O . TYR A 1 207 ? 47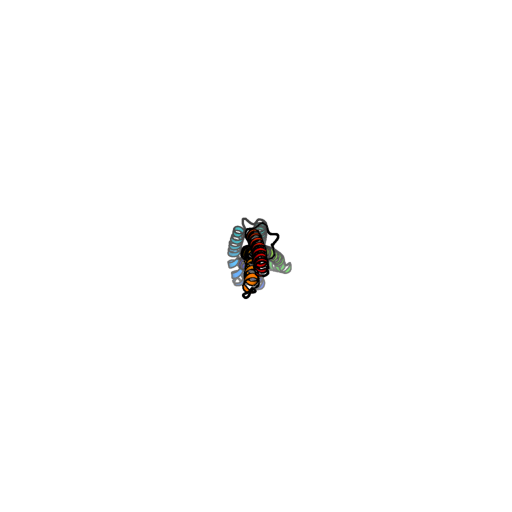.196 -1.820 -96.797 1.00 83.00 207 TYR A O 1
ATOM 1611 N N . ILE A 1 208 ? 45.458 -2.114 -95.408 1.00 81.56 208 ILE A N 1
ATOM 1612 C CA . ILE A 1 208 ? 44.634 -2.827 -96.404 1.00 81.56 208 ILE A CA 1
ATOM 1613 C C . ILE A 1 208 ? 44.369 -1.943 -97.629 1.00 81.56 208 ILE A C 1
ATOM 1615 O O . ILE A 1 208 ? 44.581 -2.391 -98.749 1.00 81.56 208 ILE A O 1
ATOM 1619 N N . ARG A 1 209 ? 43.987 -0.671 -97.432 1.00 81.06 209 ARG A N 1
ATOM 1620 C CA . ARG A 1 209 ? 43.771 0.268 -98.548 1.00 81.06 209 ARG A CA 1
ATOM 1621 C C . ARG A 1 209 ? 45.026 0.481 -99.391 1.00 81.06 209 ARG A C 1
ATOM 1623 O O . ARG A 1 209 ? 44.925 0.591 -100.605 1.00 81.06 209 ARG A O 1
ATOM 1630 N N . HIS A 1 210 ? 46.193 0.534 -98.754 1.00 81.19 210 HIS A N 1
ATOM 1631 C CA . HIS A 1 210 ? 47.463 0.647 -99.463 1.00 81.19 210 HIS A CA 1
ATOM 1632 C C . HIS A 1 210 ? 47.766 -0.611 -100.291 1.00 81.19 210 HIS A C 1
ATOM 1634 O O . HIS A 1 210 ? 48.235 -0.487 -101.417 1.00 81.19 210 HIS A O 1
ATOM 1640 N N . ILE A 1 211 ? 47.477 -1.812 -99.770 1.00 80.25 211 ILE A N 1
ATOM 1641 C CA . ILE A 1 211 ? 47.620 -3.065 -100.531 1.00 80.25 211 ILE A CA 1
ATOM 1642 C C . ILE A 1 211 ? 46.670 -3.079 -101.737 1.00 80.25 211 ILE A C 1
ATOM 1644 O O . ILE A 1 211 ? 47.120 -3.327 -102.851 1.00 80.25 211 ILE A O 1
ATOM 1648 N N . GLU A 1 212 ? 45.392 -2.742 -101.540 1.00 77.69 212 GLU A N 1
ATOM 1649 C CA . GLU A 1 212 ? 44.390 -2.690 -102.618 1.00 77.69 212 GLU A CA 1
ATOM 1650 C C . GLU A 1 212 ? 44.732 -1.656 -103.704 1.00 77.69 212 GLU A C 1
ATOM 1652 O O . GLU A 1 212 ? 44.391 -1.848 -104.871 1.00 77.69 212 GLU A O 1
ATOM 1657 N N . GLN A 1 213 ? 45.400 -0.554 -103.346 1.00 75.69 213 GLN A N 1
ATOM 1658 C CA . GLN A 1 213 ? 45.914 0.408 -104.323 1.00 75.69 213 GLN A CA 1
ATOM 1659 C C . GLN A 1 213 ? 47.141 -0.130 -105.065 1.00 75.69 213 GLN A C 1
ATOM 1661 O O . GLN A 1 213 ? 47.219 0.047 -106.274 1.00 75.69 213 GLN A O 1
ATOM 1666 N N . SER A 1 214 ? 48.052 -0.830 -104.379 1.00 72.00 214 SER A N 1
ATOM 1667 C CA . SER A 1 214 ? 49.250 -1.410 -105.005 1.00 72.00 214 SER A CA 1
ATOM 1668 C C . SER A 1 214 ? 48.984 -2.632 -105.892 1.00 72.00 214 SER A C 1
ATOM 1670 O O . SER A 1 214 ? 49.803 -2.932 -106.746 1.00 72.00 214 SER A O 1
ATOM 1672 N N . GLU A 1 215 ? 47.867 -3.346 -105.706 1.00 67.44 215 GLU A N 1
ATOM 1673 C CA . GLU A 1 215 ? 47.443 -4.432 -106.612 1.00 67.44 215 GLU A CA 1
ATOM 1674 C C . GLU A 1 215 ? 46.732 -3.921 -107.880 1.00 67.44 215 GLU A C 1
ATOM 1676 O O . GLU A 1 215 ? 46.549 -4.691 -108.821 1.00 67.44 215 GLU A O 1
ATOM 1681 N N . ASN A 1 216 ? 46.311 -2.650 -107.911 1.00 59.22 216 ASN A N 1
ATOM 1682 C CA . ASN A 1 216 ? 45.590 -2.038 -109.037 1.00 59.22 216 ASN A CA 1
ATOM 1683 C C . ASN A 1 216 ? 46.472 -1.136 -109.931 1.00 59.22 216 ASN A C 1
ATOM 1685 O O . ASN A 1 216 ? 45.947 -0.544 -110.877 1.00 59.22 216 ASN A O 1
ATOM 1689 N N . GLU A 1 217 ? 47.773 -1.032 -109.643 1.00 52.25 217 GLU A N 1
ATOM 1690 C CA . GLU A 1 217 ? 48.809 -0.425 -110.504 1.00 52.25 217 GLU A CA 1
ATOM 1691 C C . GLU A 1 217 ? 49.634 -1.507 -111.214 1.00 52.25 217 GLU A C 1
ATOM 1693 O O . GLU A 1 217 ? 49.939 -1.311 -112.414 1.00 52.25 217 GLU A O 1
#

Mean predicted aligned error: 14.82 Å

Foldseek 3Di:
DLVVLLVLLVLLVQLLVVCLVPVDCVSCVSNVVSVVVNLVVLVVQLVVCVVPVLLNVLSVVLNVLSVVLNVQSVVQSVCVVVVNSVSVVCCVVVCVSVVSSVSSVVSSVVSVVVVVVVVVVVVVVVVVVVVVVVCCCVVVVVVVVCVVVVVVVVCCVVPVVLVVVQVVQVVVDPDDAQRQQDQDPDPDPSNVVSVVSNVVSVVVVVVVVVVVVVVVD

Secondary structure (DSSP, 8-state):
-HHHHHHHHHHHHHHHHHHHHH--GGGHHHHHHHHHHHHHHHHHHHHHTTT-HHHHHHHHHHHHHHHHHHHHHHHHHHHHHTT--HHHHHHHHTTHHHHHHHHHHHHHHHHHHHHHHHHHHHHHHHHHHHHHHHHHHHHHHHHHHHHHHHHHHHHIIIIIHHHHHHHHHHHT--SS----------SSHHHHHHHHHHHHHHHHHHHHHHHHHHT--

pLDDT: mean 85.14, std 11.03, range [52.25, 97.75]

Radius of gyration: 48.58 Å; Cα contacts (8 Å, |Δi|>4): 141; chains: 1; bounding box: 73×26×143 Å

Sequence (217 aa):
ASAEFMRLVVDLETGFRGFVLTKGPQFLQPYQAAKHRVLQLGNSLKHLVKDVEPQRKLMESVQERVIKLMADKDQLIERVKEGHTEEALDYIEAEKGRLLMLAIREEMAQFDQQEVGLLRQALESSSADRSVLMAVVVGGGGVALILMLLPLHLIARSITGPLTSLVKTVEKVSGKSIPDVPVLDRRDEIGDLTRVMGIMGTQLRAYIRHIEQSENE

Solvent-accessible surface area (backbone atoms only — not comparable to full-atom values): 11651 Å² total; per-residue (Å²): 108,69,71,55,43,52,49,28,56,46,28,36,56,51,14,48,52,45,20,73,77,65,71,40,72,76,34,37,50,49,23,62,63,20,60,61,51,37,55,53,50,49,51,52,52,32,60,76,29,62,88,40,64,70,52,26,51,43,42,52,53,41,48,54,50,51,50,49,54,48,53,58,48,55,55,37,53,53,36,40,73,74,66,50,48,63,67,46,47,52,42,58,75,68,36,54,64,55,56,52,50,50,52,41,51,52,45,51,50,54,49,55,49,52,56,54,49,53,51,49,53,55,50,50,55,57,49,53,53,50,53,53,52,48,49,50,51,54,51,49,50,50,52,53,51,48,68,57,48,50,58,55,54,48,45,45,62,70,46,51,50,56,52,54,50,52,51,51,49,52,66,71,42,69,95,82,60,79,53,85,55,73,65,50,99,50,96,47,75,67,19,52,48,27,45,52,52,32,51,52,37,52,52,51,55,50,50,51,52,51,50,61,52,64,75,74,110